Protein AF-A0A954PNX5-F1 (afdb_monomer_lite)

Secondary structure (DSSP, 8-state):
----------TTHHHHTTT----SSPPP---SS----HHHHHHHHHHHH-HHHHHHGGGGSHHHHHHTT--HHHHHHHHHHHHHHHHHHHHHHHHHHHTT-----HHHHHHHHHHHHHHHHHHHHHHHHSTT--HHHHHHHHHHHHGGGGGGSHHHHHHTT--HHHHHHHHHHHHHHHHHHHHHHHHHHHHHHHHPPTT---HHHHHHHHHHHHT-

Foldseek 3Di:
DDDDDDPDPDPCPVVCVVPDDPDDDDDPPDDPDDDDDLLVVLVVVLCVLDLLNLLLVLLVDPVLCVQQVPDPVLNVLLVVLVVVLVVQSVVVVVVCVVVVDPDDDSVVSNVVSCVSSVVSSVVNVVSCPDPPGRVVSSLVVSCVVQPPSSCLDPVNVVVVPHDPVNSVVVVVVVVVLVVVLVVVLVVVLVVCVVPDDPDDDDSVVVSVVSSVVSVD

Sequence (216 aa):
MMSMKAVAISAGMLLALFGSSPLWGQPPRHPPGGGRDPFFEALREVHQESPNKELFDLLEYPDIRDEVRLSAEKAEQIQENIRLAIKELFALRASRQANSEPHKSKEELKAEIAAAVAPFDDASYALLEQPPTELDRLLGIYVQARGNRAVLNEKVAHRIGLNATELDQLRKARTRIWRGIMQQAREDIQREIRNRAPGKEDLRKEFSKHIRHAER

Radius of gyration: 21.19 Å; chains: 1; bounding box: 60×47×61 Å

Structure (mmCIF, N/CA/C/O backbone):
data_AF-A0A954PNX5-F1
#
_entry.id   AF-A0A954PNX5-F1
#
loop_
_atom_site.group_PDB
_atom_site.id
_atom_site.type_symbol
_atom_site.label_atom_id
_atom_site.label_alt_id
_atom_site.label_comp_id
_atom_site.label_asym_id
_atom_site.label_entity_id
_atom_site.label_seq_id
_atom_site.pdbx_PDB_ins_code
_atom_site.Cartn_x
_atom_site.Cartn_y
_atom_site.Cartn_z
_atom_site.occupancy
_atom_site.B_iso_or_equiv
_atom_site.auth_seq_id
_atom_site.auth_comp_id
_atom_site.auth_asym_id
_atom_site.auth_atom_id
_atom_site.pdbx_PDB_model_num
ATOM 1 N N . MET A 1 1 ? -40.730 -7.489 -5.732 1.00 29.75 1 MET A N 1
ATOM 2 C CA . MET A 1 1 ? -40.713 -7.028 -7.138 1.00 29.75 1 MET A CA 1
ATOM 3 C C . MET A 1 1 ? -40.145 -5.617 -7.159 1.00 29.75 1 MET A C 1
ATOM 5 O O . MET A 1 1 ? -40.757 -4.793 -6.507 1.00 29.75 1 MET A O 1
ATOM 9 N N . MET A 1 2 ? -39.005 -5.419 -7.850 1.00 25.69 2 MET A N 1
ATOM 10 C CA . MET A 1 2 ? -38.415 -4.163 -8.391 1.00 25.69 2 MET A CA 1
ATOM 11 C C . MET A 1 2 ? -38.319 -2.935 -7.446 1.00 25.69 2 MET A C 1
ATOM 13 O O . MET A 1 2 ? -39.271 -2.570 -6.788 1.00 25.69 2 MET A O 1
ATOM 17 N N . SER A 1 3 ? -37.230 -2.172 -7.337 1.00 23.66 3 SER A N 1
ATOM 18 C CA . SER A 1 3 ? -36.199 -1.833 -8.316 1.00 23.66 3 SER A CA 1
ATOM 19 C C . SER A 1 3 ? -34.956 -1.311 -7.586 1.00 23.66 3 SER A C 1
ATOM 21 O O . SER A 1 3 ? -35.013 -0.286 -6.911 1.00 23.66 3 SER A O 1
ATOM 23 N N . MET A 1 4 ? -33.817 -1.971 -7.794 1.00 29.38 4 MET A N 1
ATOM 24 C CA . MET A 1 4 ? -32.496 -1.376 -7.601 1.00 29.38 4 MET A CA 1
ATOM 25 C C . MET A 1 4 ? -32.299 -0.260 -8.633 1.00 29.38 4 MET A C 1
ATOM 27 O O . MET A 1 4 ? -32.499 -0.474 -9.828 1.00 29.38 4 MET A O 1
ATOM 31 N N . LYS A 1 5 ? -31.865 0.917 -8.186 1.00 25.36 5 LYS A N 1
ATOM 32 C CA . LYS A 1 5 ? -31.069 1.829 -9.011 1.00 25.36 5 LYS A CA 1
ATOM 33 C C . LYS A 1 5 ? -29.748 2.045 -8.291 1.00 25.36 5 LYS A C 1
ATOM 35 O O . LYS A 1 5 ? -29.618 2.917 -7.443 1.00 25.36 5 LYS A O 1
ATOM 40 N N . ALA A 1 6 ? -28.796 1.182 -8.627 1.00 30.05 6 ALA A N 1
ATOM 41 C CA . ALA A 1 6 ? -27.390 1.408 -8.370 1.00 30.05 6 ALA A CA 1
ATOM 42 C C . ALA A 1 6 ? -26.946 2.605 -9.218 1.00 30.05 6 ALA A C 1
ATOM 44 O O . ALA A 1 6 ? -27.033 2.565 -10.446 1.00 30.05 6 ALA A O 1
ATOM 45 N N . VAL A 1 7 ? -26.477 3.666 -8.568 1.00 29.33 7 VAL A N 1
ATOM 46 C CA . VAL A 1 7 ? -25.567 4.609 -9.214 1.00 29.33 7 VAL A CA 1
ATOM 47 C C . VAL A 1 7 ? -24.172 4.121 -8.872 1.00 29.33 7 VAL A C 1
ATOM 49 O O . VAL A 1 7 ? -23.692 4.263 -7.752 1.00 29.33 7 VAL A O 1
ATOM 52 N N . ALA A 1 8 ? -23.567 3.468 -9.857 1.00 35.75 8 ALA A N 1
ATOM 53 C CA . ALA A 1 8 ? -22.160 3.143 -9.865 1.00 35.75 8 ALA A CA 1
ATOM 54 C C . ALA A 1 8 ? -21.353 4.448 -9.869 1.00 35.75 8 ALA A C 1
ATOM 56 O O . ALA A 1 8 ? -21.369 5.186 -10.853 1.00 35.75 8 ALA A O 1
ATOM 57 N N . ILE A 1 9 ? -20.624 4.712 -8.787 1.00 31.09 9 ILE A N 1
ATOM 58 C CA . ILE A 1 9 ? -19.429 5.552 -8.837 1.00 31.09 9 ILE A CA 1
ATOM 59 C C . ILE A 1 9 ? -18.266 4.598 -8.605 1.00 31.09 9 ILE A C 1
ATOM 61 O O . ILE A 1 9 ? -17.947 4.183 -7.499 1.00 31.09 9 ILE A O 1
ATOM 65 N N . SER A 1 10 ? -17.754 4.153 -9.744 1.00 34.31 10 SER A N 1
ATOM 66 C CA . SER A 1 10 ? -16.651 3.230 -9.958 1.00 34.31 10 SER A CA 1
ATOM 67 C C . SER A 1 10 ? -15.374 3.610 -9.208 1.00 34.31 10 SER A C 1
ATOM 69 O O . SER A 1 10 ? -15.085 4.796 -9.047 1.00 34.31 10 SER A O 1
ATOM 71 N N . ALA A 1 11 ? -14.547 2.588 -8.956 1.00 36.28 11 ALA A N 1
ATOM 72 C CA . ALA A 1 11 ? -13.121 2.572 -8.585 1.00 36.28 11 ALA A CA 1
ATOM 73 C C . ALA A 1 11 ? -12.169 3.401 -9.494 1.00 36.28 11 ALA A C 1
ATOM 75 O O . ALA A 1 11 ? -10.965 3.167 -9.572 1.00 36.28 11 ALA A O 1
ATOM 76 N N . GLY A 1 12 ? -12.706 4.378 -10.221 1.00 26.36 12 GLY A N 1
ATOM 77 C CA . GLY A 1 12 ? -11.988 5.353 -11.015 1.00 26.36 12 GLY A CA 1
ATOM 78 C C . GLY A 1 12 ? -11.601 6.606 -10.240 1.00 26.36 12 GLY A C 1
ATOM 79 O O . GLY A 1 12 ? -10.911 7.420 -10.822 1.00 26.36 12 GLY A O 1
ATOM 80 N N . MET A 1 13 ? -11.979 6.816 -8.973 1.00 35.03 13 MET A N 1
ATOM 81 C CA . MET A 1 13 ? -11.777 8.131 -8.337 1.00 35.03 13 MET A CA 1
ATOM 82 C C . MET A 1 13 ? -10.296 8.485 -8.098 1.00 35.03 13 MET A C 1
ATOM 84 O O . MET A 1 13 ? -9.915 9.639 -8.265 1.00 35.03 13 MET A O 1
ATOM 88 N N . LEU A 1 14 ? -9.423 7.499 -7.866 1.00 38.88 14 LEU A N 1
ATOM 89 C CA . LEU A 1 14 ? -7.972 7.727 -7.763 1.00 38.88 14 LEU A CA 1
ATOM 90 C C . LEU A 1 14 ? -7.276 7.930 -9.122 1.00 38.88 14 LEU A C 1
ATOM 92 O O . LEU A 1 14 ? -6.208 8.525 -9.162 1.00 38.88 14 LEU A O 1
ATOM 96 N N . LEU A 1 15 ? -7.887 7.510 -10.239 1.00 37.72 15 LEU A N 1
ATOM 97 C CA . LEU A 1 15 ? -7.425 7.803 -11.610 1.00 37.72 15 LEU A CA 1
ATOM 98 C C . LEU A 1 15 ? -8.151 9.009 -12.244 1.00 37.72 15 LEU A C 1
ATOM 100 O O . LEU A 1 15 ? -7.599 9.666 -13.120 1.00 37.72 15 LEU A O 1
ATOM 104 N N . ALA A 1 16 ? -9.348 9.354 -11.770 1.00 36.09 16 ALA A N 1
ATOM 105 C CA . ALA A 1 16 ? -10.153 10.495 -12.202 1.00 36.09 16 ALA A CA 1
ATOM 106 C C . ALA A 1 16 ? -9.725 11.796 -11.511 1.00 36.09 16 ALA A C 1
ATOM 108 O O . ALA A 1 16 ? -9.865 12.868 -12.096 1.00 36.09 16 ALA A O 1
ATOM 109 N N . LEU A 1 17 ? -9.085 11.718 -10.338 1.00 39.62 17 LEU A N 1
ATOM 110 C CA . LEU A 1 17 ? -8.366 12.854 -9.749 1.00 39.62 17 LEU A CA 1
ATOM 111 C C . LEU A 1 17 ? -7.083 13.229 -10.520 1.00 39.62 17 LEU A C 1
ATOM 113 O O . LEU A 1 17 ? -6.578 14.332 -10.341 1.00 39.62 17 LEU A O 1
ATOM 117 N N . PHE A 1 18 ? -6.604 12.379 -11.438 1.00 44.44 18 PHE A N 1
ATOM 118 C CA . PHE A 1 18 ? -5.586 12.750 -12.435 1.00 44.44 18 PHE A CA 1
ATOM 119 C C . PHE A 1 18 ? -6.187 13.224 -13.772 1.00 44.44 18 PHE A C 1
ATOM 121 O O . PHE A 1 18 ? -5.439 13.639 -14.656 1.00 44.44 18 PHE A O 1
ATOM 128 N N . GLY A 1 19 ? -7.515 13.162 -13.939 1.00 31.42 19 GLY A N 1
ATOM 129 C CA . GLY A 1 19 ? -8.201 13.425 -15.209 1.00 31.42 19 GLY A CA 1
ATOM 130 C C . GLY A 1 19 ? -9.105 14.660 -15.242 1.00 31.42 19 GLY A C 1
ATOM 131 O O . GLY A 1 19 ? -9.305 15.209 -16.323 1.00 31.42 19 GLY A O 1
ATOM 132 N N . SER A 1 20 ? -9.656 15.127 -14.116 1.00 36.78 20 SER A N 1
ATOM 133 C CA . SER A 1 20 ? -10.629 16.231 -14.161 1.00 36.78 20 SER A CA 1
ATOM 134 C C . SER A 1 20 ? -10.943 16.841 -12.791 1.00 36.78 20 SER A C 1
ATOM 136 O O . SER A 1 20 ? -11.899 16.432 -12.141 1.00 36.78 20 SER A O 1
ATOM 138 N N . SER A 1 21 ? -10.199 17.875 -12.398 1.00 32.69 21 SER A N 1
ATOM 139 C CA . SER A 1 21 ? -10.696 18.932 -11.503 1.00 32.69 21 SER A CA 1
ATOM 140 C C . SER A 1 21 ? -10.106 20.275 -11.946 1.00 32.69 21 SER A C 1
ATOM 142 O O . SER A 1 21 ? -8.901 20.482 -11.805 1.00 32.69 21 SER A O 1
ATOM 144 N N . PRO A 1 22 ? -10.918 21.190 -12.507 1.00 40.81 22 PRO A N 1
ATOM 145 C CA . PRO A 1 22 ? -10.485 22.514 -12.919 1.00 40.81 22 PRO A CA 1
ATOM 146 C C . PRO A 1 22 ? -10.757 23.504 -11.787 1.00 40.81 22 PRO A C 1
ATOM 148 O O . PRO A 1 22 ? -11.739 24.230 -11.838 1.00 40.81 22 PRO A O 1
ATOM 151 N N . LEU A 1 23 ? -9.925 23.543 -10.748 1.00 34.56 23 LEU A N 1
ATOM 152 C CA . LEU A 1 23 ? -10.035 24.577 -9.717 1.00 34.56 23 LEU A CA 1
ATOM 153 C C . LEU A 1 23 ? -8.634 25.006 -9.248 1.00 34.56 23 LEU A C 1
ATOM 155 O O . LEU A 1 23 ? -8.020 24.369 -8.402 1.00 34.56 23 LEU A O 1
ATOM 159 N N . TRP A 1 24 ? -8.222 26.149 -9.813 1.00 35.41 24 TRP A N 1
ATOM 160 C CA . TRP A 1 24 ? -7.174 27.092 -9.394 1.00 35.41 24 TRP A CA 1
ATOM 161 C C . TRP A 1 24 ? -5.720 26.819 -9.811 1.00 35.41 24 TRP A C 1
ATOM 163 O O . TRP A 1 24 ? -4.989 26.047 -9.204 1.00 35.41 24 TRP A O 1
ATOM 173 N N . GLY A 1 25 ? -5.297 27.595 -10.818 1.00 31.11 25 GLY A N 1
ATOM 174 C CA . GLY A 1 25 ? -3.915 27.753 -11.271 1.00 31.11 25 GLY A CA 1
ATOM 175 C C . GLY A 1 25 ? -3.656 27.012 -12.576 1.00 31.11 25 GLY A C 1
ATOM 176 O O . GLY A 1 25 ? -3.686 25.788 -12.611 1.00 31.11 25 GLY A O 1
ATOM 177 N N . GLN A 1 26 ? -3.425 27.750 -13.665 1.00 31.97 26 GLN A N 1
ATOM 178 C CA . GLN A 1 26 ? -3.021 27.170 -14.948 1.00 31.97 26 GLN A CA 1
ATOM 179 C C . GLN A 1 26 ? -1.892 26.147 -14.727 1.00 31.97 26 GLN A C 1
ATOM 181 O O . GLN A 1 26 ? -0.906 26.495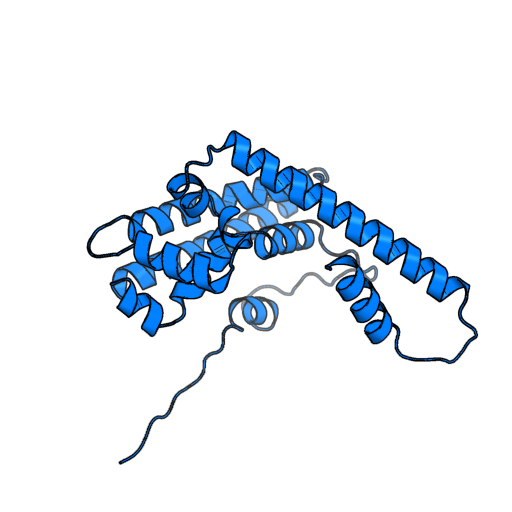 -14.070 1.00 31.97 26 GLN A O 1
ATOM 186 N N . PRO A 1 27 ? -1.988 24.914 -15.262 1.00 34.97 27 PRO A N 1
ATOM 187 C CA . PRO A 1 27 ? -0.860 24.000 -15.215 1.00 34.97 27 PRO A CA 1
ATOM 188 C C . PRO A 1 27 ? 0.308 24.672 -15.948 1.00 34.97 27 PRO A C 1
ATOM 190 O O . PRO A 1 27 ? 0.099 25.197 -17.051 1.00 34.97 27 PRO A O 1
ATOM 193 N N . PRO A 1 28 ? 1.523 24.708 -15.369 1.00 39.91 28 PRO A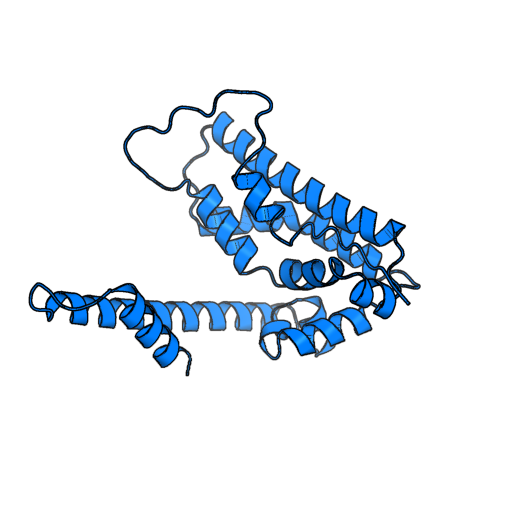 N 1
ATOM 194 C CA . PRO A 1 28 ? 2.678 25.217 -16.085 1.00 39.91 28 PRO A CA 1
ATOM 195 C C . PRO A 1 28 ? 2.780 24.441 -17.395 1.00 39.91 28 PRO A C 1
ATOM 197 O O . PRO A 1 28 ? 2.784 23.208 -17.400 1.00 39.91 28 PRO A O 1
ATOM 200 N N . ARG A 1 29 ? 2.777 25.182 -18.510 1.00 38.16 29 ARG A N 1
ATOM 201 C CA . ARG A 1 29 ? 2.954 24.645 -19.860 1.00 38.16 29 ARG A CA 1
ATOM 202 C C . ARG A 1 29 ? 4.116 23.661 -19.818 1.00 38.16 29 ARG A C 1
ATOM 204 O O . ARG A 1 29 ? 5.246 24.064 -19.551 1.00 38.16 29 ARG A O 1
ATOM 211 N N . HIS A 1 30 ? 3.829 22.383 -20.056 1.00 38.66 30 HIS A N 1
ATOM 212 C CA . HIS A 1 30 ? 4.875 21.387 -20.215 1.00 38.66 30 HIS A CA 1
ATOM 213 C C . HIS A 1 30 ? 5.831 21.869 -21.316 1.00 38.66 30 HIS A C 1
ATOM 215 O O . HIS A 1 30 ? 5.362 22.174 -22.419 1.00 38.66 30 HIS A O 1
ATOM 221 N N . PRO A 1 31 ? 7.145 21.973 -21.050 1.00 35.41 31 PRO A N 1
ATOM 222 C CA . PRO A 1 31 ? 8.098 22.222 -22.115 1.00 35.41 31 PRO A CA 1
ATOM 223 C C . PRO A 1 31 ? 8.047 21.055 -23.118 1.00 35.41 31 PRO A C 1
ATOM 225 O O . PRO A 1 31 ? 7.806 19.907 -22.725 1.00 35.41 31 PRO A O 1
ATOM 228 N N . PRO A 1 32 ? 8.242 21.321 -24.421 1.00 33.41 32 PRO A N 1
ATOM 229 C CA . PRO A 1 32 ? 8.239 20.291 -25.447 1.00 33.41 32 PRO A CA 1
ATOM 230 C C . PRO A 1 32 ? 9.506 19.442 -25.279 1.00 33.41 32 PRO A C 1
ATOM 232 O O . PRO A 1 32 ? 10.597 19.832 -25.678 1.00 33.41 32 PRO A O 1
ATOM 235 N N . GLY A 1 33 ? 9.359 18.302 -24.609 1.00 35.47 33 GLY A N 1
ATOM 236 C CA . GLY A 1 33 ? 10.454 17.412 -24.226 1.00 35.47 33 GLY A CA 1
ATOM 237 C C . GLY A 1 33 ? 10.003 16.533 -23.067 1.00 35.47 33 GLY A C 1
ATOM 238 O O . GLY A 1 33 ? 10.320 16.810 -21.917 1.00 35.47 33 GLY A O 1
ATOM 239 N N . GLY A 1 34 ? 9.170 15.532 -23.365 1.00 36.31 34 GLY A N 1
ATOM 240 C CA . GLY A 1 34 ? 8.424 14.722 -22.396 1.00 36.31 34 GLY A CA 1
ATOM 241 C C . GLY A 1 34 ? 9.285 13.833 -21.495 1.00 36.31 34 GLY A C 1
ATOM 242 O O . GLY A 1 34 ? 9.269 12.612 -21.632 1.00 36.31 34 GLY A O 1
ATOM 243 N N . GLY A 1 35 ? 9.995 14.433 -20.543 1.00 45.75 35 GLY A N 1
ATOM 244 C CA . GLY A 1 35 ? 10.475 13.746 -19.351 1.00 45.75 35 GLY A CA 1
ATOM 245 C C . GLY A 1 35 ? 9.311 13.560 -18.380 1.00 45.75 35 GLY A C 1
ATOM 246 O O . GLY A 1 35 ? 8.679 14.536 -17.975 1.00 45.75 35 GLY A O 1
ATOM 247 N N . ARG A 1 36 ? 8.992 12.313 -18.023 1.00 64.44 36 ARG A N 1
ATOM 248 C CA . ARG A 1 36 ? 8.065 12.031 -16.919 1.00 64.44 36 ARG A CA 1
ATOM 249 C C . ARG A 1 36 ? 8.686 12.562 -15.627 1.00 64.44 36 ARG A C 1
ATOM 251 O O . ARG A 1 36 ? 9.862 12.325 -15.375 1.00 64.44 36 ARG A O 1
ATOM 258 N N . ASP A 1 37 ? 7.900 13.289 -14.837 1.00 77.56 37 ASP A N 1
ATOM 259 C CA . ASP A 1 37 ? 8.312 13.796 -13.524 1.00 77.56 37 ASP A CA 1
ATOM 260 C C . ASP A 1 37 ? 8.762 12.606 -12.644 1.00 77.56 37 ASP A C 1
ATOM 262 O O . ASP A 1 37 ? 7.930 11.736 -12.347 1.00 77.56 37 ASP A O 1
ATOM 266 N N . PRO A 1 38 ? 10.048 12.530 -12.238 1.00 81.44 38 PRO A N 1
ATOM 267 C CA . PRO A 1 38 ? 10.581 11.409 -11.461 1.00 81.44 38 PRO A CA 1
ATOM 268 C C . PRO A 1 38 ? 9.810 11.157 -10.162 1.00 81.44 38 PRO A C 1
ATOM 270 O O . PRO A 1 38 ? 9.722 10.015 -9.709 1.00 81.44 38 PRO A O 1
ATOM 273 N N . PHE A 1 39 ? 9.201 12.203 -9.591 1.00 85.81 39 PHE A N 1
ATOM 274 C CA . PHE A 1 39 ? 8.342 12.082 -8.420 1.00 85.81 39 PHE A CA 1
ATOM 275 C C . PHE A 1 39 ? 7.103 11.234 -8.717 1.00 85.81 39 PHE A C 1
ATOM 277 O O . PHE A 1 39 ? 6.799 10.303 -7.976 1.00 85.81 39 PHE A O 1
ATOM 284 N N . PHE A 1 40 ? 6.401 11.508 -9.822 1.00 84.50 40 PHE A N 1
ATOM 285 C CA . PHE A 1 40 ? 5.210 10.742 -10.196 1.00 84.50 40 PHE A CA 1
ATOM 286 C C . PHE A 1 40 ? 5.551 9.311 -10.620 1.00 84.50 40 PHE A C 1
ATOM 288 O O . PHE A 1 40 ? 4.748 8.402 -10.403 1.00 84.50 40 PHE A O 1
ATOM 295 N N . GLU A 1 41 ? 6.740 9.073 -11.177 1.00 83.44 41 GLU A N 1
ATOM 296 C CA . GLU A 1 41 ? 7.204 7.708 -11.434 1.00 83.44 41 GLU A CA 1
ATOM 297 C C . GLU A 1 41 ? 7.456 6.926 -10.141 1.00 83.44 41 GLU A C 1
ATOM 299 O O . GLU A 1 41 ? 7.001 5.785 -10.032 1.00 83.44 41 GLU A O 1
ATOM 304 N N . ALA A 1 42 ? 8.134 7.538 -9.164 1.00 84.38 42 ALA A N 1
ATOM 305 C CA . ALA A 1 42 ? 8.358 6.944 -7.849 1.00 84.38 42 ALA A CA 1
ATOM 306 C C . ALA A 1 42 ? 7.030 6.703 -7.113 1.00 84.38 42 ALA A C 1
ATOM 308 O O . ALA A 1 42 ? 6.794 5.596 -6.633 1.00 84.38 42 ALA A O 1
ATOM 309 N N . LEU A 1 43 ? 6.127 7.691 -7.110 1.00 85.62 43 LEU A N 1
ATOM 310 C CA . LEU A 1 43 ? 4.799 7.584 -6.504 1.00 85.62 43 LEU A CA 1
ATOM 311 C C . LEU A 1 43 ? 3.997 6.432 -7.102 1.00 85.62 43 LEU A C 1
ATOM 313 O O . LEU A 1 43 ? 3.432 5.623 -6.368 1.00 85.62 43 LEU A O 1
ATOM 317 N N . ARG A 1 44 ? 3.969 6.327 -8.435 1.00 81.75 44 ARG A N 1
ATOM 318 C CA . ARG A 1 44 ? 3.270 5.242 -9.128 1.00 81.75 44 ARG A CA 1
ATOM 319 C C . ARG A 1 44 ? 3.799 3.877 -8.699 1.00 81.75 44 ARG A C 1
ATOM 321 O O . ARG A 1 44 ? 3.002 2.961 -8.535 1.00 81.75 44 ARG A O 1
ATOM 328 N N . GLU A 1 45 ? 5.110 3.726 -8.531 1.00 80.00 45 GLU A N 1
ATOM 329 C CA . GLU A 1 45 ? 5.693 2.460 -8.080 1.00 80.00 45 GLU A CA 1
ATOM 330 C C . GLU A 1 45 ? 5.387 2.157 -6.622 1.00 80.00 45 GLU A C 1
ATOM 332 O O . GLU A 1 45 ? 4.941 1.050 -6.346 1.00 80.00 45 GLU A O 1
ATOM 337 N N . VAL A 1 46 ? 5.534 3.125 -5.711 1.00 83.44 46 VAL A N 1
ATOM 338 C CA . VAL A 1 46 ? 5.140 2.938 -4.303 1.00 83.44 46 VAL A CA 1
ATOM 339 C C . VAL A 1 46 ? 3.674 2.516 -4.216 1.00 83.44 46 VAL A C 1
ATOM 341 O O . VAL A 1 46 ? 3.340 1.552 -3.536 1.00 83.44 46 VAL A O 1
ATOM 344 N N . HIS A 1 47 ? 2.802 3.177 -4.972 1.00 79.06 47 HIS A N 1
ATOM 345 C CA . HIS A 1 47 ? 1.377 2.877 -5.001 1.00 79.06 47 HIS A CA 1
ATOM 346 C C . HIS A 1 47 ? 1.059 1.500 -5.612 1.00 79.06 47 HIS A C 1
ATOM 348 O O . HIS A 1 47 ? 0.196 0.791 -5.103 1.00 79.06 47 HIS A O 1
ATOM 354 N N . GLN A 1 48 ? 1.736 1.096 -6.694 1.00 75.81 48 GLN A N 1
ATOM 355 C CA . GLN A 1 48 ? 1.558 -0.230 -7.310 1.00 75.81 48 GLN A CA 1
ATOM 356 C C . GLN A 1 48 ? 2.131 -1.370 -6.463 1.00 75.81 48 GLN A C 1
ATOM 358 O O . GLN A 1 48 ? 1.681 -2.509 -6.581 1.00 75.81 48 GLN A O 1
ATOM 363 N N . GLU A 1 49 ? 3.142 -1.082 -5.648 1.00 75.81 49 GLU A N 1
ATOM 364 C CA . GLU A 1 49 ? 3.831 -2.066 -4.819 1.00 75.81 49 GLU A CA 1
ATOM 365 C C . GLU A 1 49 ? 3.283 -2.128 -3.386 1.00 75.81 49 GLU A C 1
ATOM 367 O O . GLU A 1 49 ? 3.673 -3.042 -2.663 1.00 75.81 49 GLU A O 1
ATOM 372 N N . SER A 1 50 ? 2.388 -1.211 -2.985 1.00 84.38 50 SER A N 1
ATOM 373 C CA . SER A 1 50 ? 1.875 -1.087 -1.613 1.00 84.38 50 SER A CA 1
ATOM 374 C C . SER A 1 50 ? 0.870 -2.193 -1.252 1.00 84.38 50 SER A C 1
ATOM 376 O O . SER A 1 50 ? -0.273 -2.172 -1.722 1.00 84.38 50 SER A O 1
ATOM 378 N N . PRO A 1 51 ? 1.230 -3.130 -0.353 1.00 84.88 51 PRO A N 1
ATOM 379 C CA . PRO A 1 51 ? 0.305 -4.155 0.128 1.00 84.88 51 PRO A CA 1
ATOM 380 C C . PRO A 1 51 ? -0.763 -3.583 1.071 1.00 84.88 51 PRO A C 1
ATOM 382 O O . PRO A 1 51 ? -1.828 -4.175 1.215 1.00 84.88 51 PRO A O 1
ATOM 385 N N . ASN A 1 52 ? -0.488 -2.445 1.721 1.00 88.62 52 ASN A N 1
ATOM 386 C CA . ASN A 1 52 ? -1.454 -1.746 2.573 1.00 88.62 52 ASN A CA 1
ATOM 387 C C . ASN A 1 52 ? -2.575 -1.142 1.733 1.00 88.62 52 ASN A C 1
ATOM 389 O O . ASN A 1 52 ? -3.746 -1.317 2.049 1.00 88.62 52 ASN A O 1
ATOM 393 N N . LYS A 1 53 ? -2.222 -0.516 0.606 1.00 87.69 53 LYS A N 1
ATOM 394 C CA . LYS A 1 53 ? -3.210 0.006 -0.336 1.00 87.69 53 LYS A CA 1
ATOM 395 C C . LYS A 1 53 ? -4.147 -1.101 -0.819 1.00 87.69 53 LYS A C 1
ATOM 397 O O . LYS A 1 53 ? -5.358 -0.949 -0.743 1.00 87.69 53 LYS A O 1
ATOM 402 N N . GLU A 1 54 ? -3.597 -2.230 -1.274 1.00 89.31 54 GLU A N 1
ATOM 403 C CA . GLU A 1 54 ? -4.425 -3.350 -1.740 1.00 89.31 54 GLU A CA 1
ATOM 404 C C . GLU A 1 54 ? -5.371 -3.890 -0.648 1.00 89.31 54 GLU A C 1
ATOM 406 O O . GLU A 1 54 ? -6.446 -4.386 -0.985 1.00 89.31 54 GLU A O 1
ATOM 411 N N . LEU A 1 55 ? -4.976 -3.820 0.630 1.00 93.31 55 LEU A N 1
ATOM 412 C CA . LEU A 1 55 ? -5.816 -4.185 1.772 1.00 93.31 55 LEU A CA 1
ATOM 413 C C . LEU A 1 55 ? -6.934 -3.156 1.992 1.00 93.31 55 LEU A C 1
ATOM 415 O O . LEU A 1 55 ? -8.095 -3.539 2.111 1.00 93.31 55 LEU A O 1
ATOM 419 N N . PHE A 1 56 ? -6.605 -1.862 2.031 1.00 92.69 56 PHE A N 1
ATOM 420 C CA . PHE A 1 56 ? -7.589 -0.800 2.260 1.00 92.69 56 PHE A CA 1
ATOM 421 C C . PHE A 1 56 ? -8.585 -0.651 1.106 1.00 92.69 56 PHE A C 1
ATOM 423 O O . PHE A 1 56 ? -9.746 -0.339 1.358 1.00 92.69 56 PHE A O 1
ATOM 430 N N . ASP A 1 57 ? -8.191 -0.973 -0.130 1.00 91.00 57 ASP A N 1
ATOM 431 C CA . ASP A 1 57 ? -9.105 -1.033 -1.280 1.00 91.00 57 ASP A CA 1
ATOM 432 C C . ASP A 1 57 ? -10.264 -2.024 -1.056 1.00 91.00 57 ASP A C 1
ATOM 434 O O . ASP A 1 57 ? -11.354 -1.844 -1.594 1.00 91.00 57 ASP A O 1
ATOM 438 N N . LEU A 1 58 ? -10.066 -3.081 -0.255 1.00 93.00 58 LEU A N 1
ATOM 439 C CA . LEU A 1 58 ? -11.146 -4.020 0.071 1.00 93.00 58 LEU A CA 1
ATOM 440 C C . LEU A 1 58 ? -12.254 -3.360 0.901 1.00 93.00 58 LEU A C 1
ATOM 442 O O . LEU A 1 58 ? -13.401 -3.791 0.851 1.00 93.00 58 LEU A O 1
ATOM 446 N N . LEU A 1 59 ? -11.941 -2.292 1.632 1.00 94.06 59 LEU A N 1
ATOM 447 C CA . LEU A 1 59 ? -12.909 -1.561 2.447 1.00 94.06 59 LEU A CA 1
ATOM 448 C C . LEU A 1 59 ? -13.785 -0.609 1.617 1.00 94.06 59 LEU A C 1
ATOM 450 O O . LEU A 1 59 ? -14.710 -0.001 2.157 1.00 94.06 59 LEU A O 1
ATOM 454 N N . GLU A 1 60 ? -13.540 -0.481 0.310 1.00 90.44 60 GLU A N 1
ATOM 455 C CA . GLU A 1 60 ? -14.463 0.206 -0.601 1.00 90.44 60 GLU A CA 1
ATOM 456 C C . GLU A 1 60 ? -15.762 -0.590 -0.802 1.00 90.44 60 GLU A C 1
ATOM 458 O O . GLU A 1 60 ? -16.809 -0.007 -1.090 1.00 90.44 60 GLU A O 1
ATOM 463 N N . TYR A 1 61 ? -15.719 -1.912 -0.608 1.00 93.56 61 TYR A N 1
ATOM 464 C CA . TYR A 1 61 ? -16.864 -2.799 -0.795 1.00 93.56 61 TYR A CA 1
ATOM 465 C C . TYR A 1 61 ? -17.717 -2.857 0.485 1.00 93.56 61 TYR A C 1
ATOM 467 O O . TYR A 1 61 ? -17.217 -3.301 1.522 1.00 93.56 61 TYR A O 1
ATOM 475 N N . PRO A 1 62 ? -19.006 -2.452 0.440 1.00 94.12 62 PRO A N 1
ATOM 476 C CA . PRO A 1 62 ? -19.888 -2.477 1.608 1.00 94.12 62 PRO A CA 1
ATOM 477 C C . PRO A 1 62 ? -19.963 -3.851 2.277 1.00 94.12 62 PRO A C 1
ATOM 479 O O . PRO A 1 62 ? -19.769 -3.931 3.483 1.00 94.12 62 PRO A O 1
ATOM 482 N N . ASP A 1 63 ? -20.106 -4.918 1.488 1.00 96.19 63 ASP A N 1
ATOM 483 C CA . ASP A 1 63 ? -20.209 -6.289 2.000 1.00 96.19 63 ASP A CA 1
ATOM 484 C C . ASP A 1 63 ? -18.969 -6.706 2.809 1.00 96.19 63 ASP A C 1
ATOM 486 O O . ASP A 1 63 ? -19.084 -7.401 3.814 1.00 96.19 63 ASP A O 1
ATOM 490 N N . ILE A 1 64 ? -17.773 -6.247 2.414 1.00 96.06 64 ILE A N 1
ATOM 491 C CA . ILE A 1 64 ? -16.536 -6.514 3.163 1.00 96.06 64 ILE A CA 1
ATOM 492 C C . ILE A 1 64 ? -16.526 -5.721 4.468 1.00 96.06 64 ILE A C 1
ATOM 494 O O . ILE A 1 64 ? -16.123 -6.258 5.497 1.00 96.06 64 ILE A O 1
ATOM 498 N N . ARG A 1 65 ? -16.969 -4.458 4.450 1.00 96.38 65 ARG A N 1
ATOM 499 C CA . ARG A 1 65 ? -17.063 -3.642 5.670 1.00 96.38 65 ARG A CA 1
ATOM 500 C C . ARG A 1 65 ? -18.026 -4.252 6.681 1.00 96.38 65 ARG A C 1
ATOM 502 O O . ARG A 1 65 ? -17.685 -4.313 7.859 1.00 96.38 65 ARG A O 1
ATOM 509 N N . ASP A 1 66 ? -19.173 -4.733 6.215 1.00 96.38 66 ASP A N 1
ATOM 510 C CA . ASP A 1 66 ? -20.170 -5.394 7.054 1.00 96.38 66 ASP A CA 1
ATOM 511 C C . ASP A 1 66 ? -19.610 -6.698 7.641 1.00 96.38 66 ASP A C 1
ATOM 513 O O . ASP A 1 66 ? -19.693 -6.920 8.851 1.00 96.38 66 ASP A O 1
ATOM 517 N N . GLU A 1 67 ? -18.950 -7.511 6.811 1.00 96.62 67 GLU A N 1
ATOM 518 C CA . GLU A 1 67 ? -18.323 -8.774 7.216 1.00 96.62 67 GLU A CA 1
ATOM 519 C C . GLU A 1 67 ? -17.258 -8.587 8.307 1.00 96.62 67 GLU A C 1
ATOM 521 O O . GLU A 1 67 ? -17.144 -9.409 9.214 1.00 96.62 67 GLU A O 1
ATOM 526 N N . VAL A 1 68 ? -16.487 -7.496 8.255 1.00 96.94 68 VAL A N 1
ATOM 527 C CA . VAL A 1 68 ? -15.440 -7.187 9.249 1.00 96.94 68 VAL A CA 1
ATOM 528 C C . VAL A 1 68 ? -15.930 -6.252 10.358 1.00 96.94 68 VAL A C 1
ATOM 530 O O . VAL A 1 68 ? -15.127 -5.782 11.167 1.00 96.94 68 VAL A O 1
ATOM 533 N N . ARG A 1 69 ? -17.241 -5.972 10.404 1.00 97.19 69 ARG A N 1
ATOM 534 C CA . ARG A 1 69 ? -17.901 -5.106 11.396 1.00 97.19 69 ARG A CA 1
ATOM 535 C C . ARG A 1 69 ? -17.303 -3.699 11.476 1.00 97.19 69 ARG A C 1
ATOM 537 O O . ARG A 1 69 ? -17.247 -3.092 12.548 1.00 97.19 69 ARG A O 1
ATOM 544 N N . LEU A 1 70 ? -16.852 -3.168 10.341 1.00 96.69 70 LEU A N 1
ATOM 545 C CA . LEU A 1 70 ? -16.346 -1.806 10.252 1.00 96.69 70 LEU A CA 1
ATOM 546 C C . LEU A 1 70 ? -17.521 -0.826 10.249 1.00 96.69 70 LEU A C 1
ATOM 548 O O . LEU A 1 70 ? -18.299 -0.776 9.298 1.00 96.69 70 LEU A O 1
ATOM 552 N N . SER A 1 71 ? -17.634 -0.016 11.302 1.00 96.06 71 SER A N 1
ATOM 553 C CA . SER A 1 71 ? -18.660 1.025 11.361 1.00 96.06 71 SER A CA 1
ATOM 554 C C . SER A 1 71 ? -18.474 2.061 10.247 1.00 96.06 71 SER A C 1
ATOM 556 O O . SER A 1 71 ? -17.354 2.324 9.800 1.00 96.06 71 SER A O 1
ATOM 558 N N . ALA A 1 72 ? -19.573 2.699 9.835 1.00 94.88 72 ALA A N 1
ATOM 559 C CA . ALA A 1 72 ? -19.535 3.775 8.845 1.00 94.88 72 ALA A CA 1
ATOM 560 C C . ALA A 1 72 ? -18.593 4.918 9.266 1.00 94.88 72 ALA A C 1
ATOM 562 O O . ALA A 1 72 ? -17.833 5.413 8.442 1.00 94.88 72 ALA A O 1
ATOM 563 N N . GLU A 1 73 ? -18.582 5.266 10.556 1.00 96.19 73 GLU A N 1
ATOM 564 C CA . GLU A 1 73 ? -17.695 6.287 11.122 1.00 96.19 73 GLU A CA 1
ATOM 565 C C . GLU A 1 73 ? -16.212 5.922 10.953 1.00 96.19 73 GLU A C 1
ATOM 567 O O . GLU A 1 73 ? -15.427 6.721 10.448 1.00 96.19 73 GLU A O 1
ATOM 572 N N . LYS A 1 74 ? -15.812 4.694 11.310 1.00 96.06 74 LYS A N 1
ATOM 573 C CA . LYS A 1 74 ? -14.422 4.251 11.130 1.00 96.06 74 LYS A CA 1
ATOM 574 C C . LYS A 1 74 ? -14.053 4.144 9.653 1.00 96.06 74 LYS A C 1
ATOM 576 O O . LYS A 1 74 ? -12.933 4.480 9.279 1.00 96.06 74 LYS A O 1
ATOM 581 N N . ALA A 1 75 ? -14.981 3.701 8.805 1.00 94.69 75 ALA A N 1
ATOM 582 C CA . ALA A 1 75 ? -14.771 3.677 7.361 1.00 94.69 75 ALA A CA 1
ATOM 583 C C . ALA A 1 75 ? -14.535 5.090 6.807 1.00 94.69 75 ALA A C 1
ATOM 585 O O . ALA A 1 75 ? -13.641 5.282 5.986 1.00 94.69 75 ALA A O 1
ATOM 586 N N . GLU A 1 76 ? -15.289 6.083 7.278 1.00 95.00 76 GLU A N 1
ATOM 587 C CA . GLU A 1 76 ? -15.101 7.485 6.910 1.00 95.00 76 GLU A CA 1
ATOM 588 C C . GLU A 1 76 ? -13.752 8.030 7.392 1.00 95.00 76 GLU A C 1
ATOM 590 O O . GLU A 1 76 ? -13.051 8.676 6.616 1.00 95.00 76 GLU A O 1
ATOM 595 N N . GLN A 1 77 ? -13.335 7.699 8.616 1.00 96.56 77 GLN A N 1
ATOM 596 C CA . GLN A 1 77 ? -12.021 8.085 9.143 1.00 96.56 77 GLN A CA 1
ATOM 597 C C . GLN A 1 77 ? -10.863 7.461 8.347 1.00 96.56 77 GLN A C 1
ATOM 599 O O . GLN A 1 77 ? -9.894 8.149 8.038 1.00 96.56 77 GLN A O 1
ATOM 604 N N . ILE A 1 78 ? -10.970 6.190 7.939 1.00 94.81 78 ILE A N 1
ATOM 605 C CA . ILE A 1 78 ? -9.978 5.551 7.054 1.00 94.81 78 ILE A CA 1
ATOM 606 C C . ILE A 1 78 ? -9.923 6.274 5.702 1.00 94.81 78 ILE A C 1
ATOM 608 O O . ILE A 1 78 ? -8.841 6.559 5.190 1.00 94.81 78 ILE A O 1
ATOM 612 N N . GLN A 1 79 ? -11.077 6.618 5.126 1.00 92.81 79 GLN A N 1
ATOM 613 C CA . GLN A 1 79 ? -11.127 7.389 3.881 1.00 92.81 79 GLN A CA 1
ATOM 614 C C . GLN A 1 79 ? -10.514 8.783 4.045 1.00 92.81 79 GLN A C 1
ATOM 616 O O . GLN A 1 79 ? -9.842 9.269 3.136 1.00 92.81 79 GLN A O 1
ATOM 621 N N . GLU A 1 80 ? -10.695 9.417 5.200 1.00 94.94 80 GLU A N 1
ATOM 622 C CA . GLU A 1 80 ? -10.064 10.698 5.492 1.00 94.94 80 GLU A CA 1
ATOM 623 C C . GLU A 1 80 ? -8.545 10.579 5.622 1.00 94.94 80 GLU A C 1
ATOM 625 O O . GLU A 1 80 ? -7.827 11.369 5.013 1.00 94.94 80 GLU A O 1
ATOM 630 N N . ASN A 1 81 ? -8.035 9.543 6.290 1.00 95.12 81 ASN A N 1
ATOM 631 C CA . ASN A 1 81 ? -6.597 9.266 6.338 1.00 95.12 81 ASN A CA 1
ATOM 632 C C . ASN A 1 81 ? -6.001 9.111 4.930 1.00 95.12 81 ASN A C 1
ATOM 634 O O . ASN A 1 81 ? -4.940 9.665 4.647 1.00 95.12 81 ASN A O 1
ATOM 638 N N . ILE A 1 82 ? -6.707 8.432 4.018 1.00 91.25 82 ILE A N 1
ATOM 639 C CA . ILE A 1 82 ? -6.290 8.304 2.612 1.00 91.25 82 ILE A CA 1
ATOM 640 C C . ILE A 1 82 ? -6.234 9.681 1.930 1.00 91.25 82 ILE A C 1
ATOM 642 O O . ILE A 1 82 ? -5.266 9.989 1.231 1.00 91.25 82 ILE A O 1
ATOM 646 N N . ARG A 1 83 ? -7.238 10.545 2.139 1.00 91.56 83 ARG A N 1
ATOM 647 C CA . ARG A 1 83 ? -7.239 11.910 1.578 1.00 91.56 83 ARG A CA 1
ATOM 648 C C . ARG A 1 83 ? -6.100 12.759 2.133 1.00 91.56 83 ARG A C 1
ATOM 650 O O . ARG A 1 83 ? -5.458 13.482 1.368 1.00 91.56 83 ARG A O 1
ATOM 657 N N . LEU A 1 84 ? -5.828 12.659 3.431 1.00 93.44 84 LEU A N 1
ATOM 658 C CA . LEU A 1 84 ? -4.732 13.371 4.080 1.00 93.44 84 LEU A CA 1
ATOM 659 C C . LEU A 1 84 ? -3.369 12.887 3.573 1.00 93.44 84 LEU A C 1
ATOM 661 O O . LEU A 1 84 ? -2.531 13.724 3.245 1.00 93.44 84 LEU A O 1
ATOM 665 N N . ALA A 1 85 ? -3.185 11.578 3.382 1.00 91.69 85 ALA A N 1
ATOM 666 C CA . ALA A 1 85 ? -1.981 11.026 2.766 1.00 91.69 85 ALA A CA 1
ATOM 667 C C . ALA A 1 85 ? -1.754 11.593 1.357 1.00 91.69 85 ALA A C 1
ATOM 669 O O . ALA A 1 85 ? -0.653 12.023 1.017 1.00 91.69 85 ALA A O 1
ATOM 670 N N . ILE A 1 86 ? -2.809 11.666 0.536 1.00 90.38 86 ILE A N 1
ATOM 671 C CA . ILE A 1 86 ? -2.731 12.271 -0.801 1.00 90.38 86 ILE A CA 1
ATOM 672 C C . ILE A 1 86 ? -2.333 13.750 -0.704 1.00 90.38 86 ILE A C 1
ATOM 674 O O . ILE A 1 86 ? -1.457 14.201 -1.445 1.00 90.38 86 ILE A O 1
ATOM 678 N N . LYS A 1 87 ? -2.945 14.510 0.210 1.00 91.88 87 LYS A N 1
ATOM 679 C CA . LYS A 1 87 ? -2.620 15.926 0.426 1.00 91.88 87 LYS A CA 1
ATOM 680 C C . LYS A 1 87 ? -1.155 16.115 0.829 1.00 91.88 87 LYS A C 1
ATOM 682 O O . LYS A 1 87 ? -0.499 17.004 0.285 1.00 91.88 87 LYS A O 1
ATOM 687 N N . GLU A 1 88 ? -0.641 15.262 1.709 1.00 92.31 88 GLU A N 1
ATOM 688 C CA . GLU A 1 88 ? 0.755 15.286 2.150 1.00 92.31 88 GLU A CA 1
ATOM 689 C C . GLU A 1 88 ? 1.719 15.012 0.989 1.00 92.31 88 GLU A C 1
ATOM 691 O O . GLU A 1 88 ? 2.703 15.725 0.804 1.00 92.31 88 GLU A O 1
ATOM 696 N N . LEU A 1 89 ? 1.391 14.059 0.114 1.00 91.44 89 LEU A N 1
ATOM 697 C CA . LEU A 1 89 ? 2.184 13.777 -1.085 1.00 91.44 89 LEU A CA 1
ATOM 698 C C . LEU A 1 89 ? 2.243 14.967 -2.054 1.00 91.44 89 LEU A C 1
ATOM 700 O O . LEU A 1 89 ? 3.293 15.242 -2.641 1.00 91.44 89 LEU A O 1
ATOM 704 N N . PHE A 1 90 ? 1.139 15.698 -2.223 1.00 89.31 90 PHE A N 1
ATOM 705 C CA . PHE A 1 90 ? 1.138 16.919 -3.031 1.00 89.31 90 PHE A CA 1
ATOM 706 C C . PHE A 1 90 ? 1.933 18.053 -2.373 1.00 89.31 90 PHE A C 1
ATOM 708 O O . PHE A 1 90 ? 2.644 18.771 -3.080 1.00 89.31 90 PHE A O 1
ATOM 715 N N . ALA A 1 91 ? 1.863 18.192 -1.047 1.00 89.62 91 ALA A N 1
ATOM 716 C CA . ALA A 1 91 ? 2.664 19.160 -0.302 1.00 89.62 91 ALA A CA 1
ATOM 717 C C . ALA A 1 91 ? 4.167 18.855 -0.420 1.00 89.62 91 ALA A C 1
ATOM 719 O O . ALA A 1 91 ? 4.949 19.754 -0.730 1.00 89.62 91 ALA A O 1
ATOM 720 N N . LEU A 1 92 ? 4.549 17.581 -0.291 1.00 89.06 92 LEU A N 1
ATOM 721 C CA . LEU A 1 92 ? 5.913 17.097 -0.499 1.00 89.06 92 LEU A CA 1
ATOM 722 C C . LEU A 1 92 ? 6.417 17.422 -1.911 1.00 89.06 92 LEU A C 1
ATOM 724 O O . LEU A 1 92 ? 7.538 17.889 -2.089 1.00 89.06 92 LEU A O 1
ATOM 728 N N . ARG A 1 93 ? 5.593 17.228 -2.944 1.00 88.75 93 ARG A N 1
ATOM 729 C CA . ARG A 1 93 ? 5.976 17.613 -4.308 1.00 88.75 93 ARG A CA 1
ATOM 730 C C . ARG A 1 93 ? 6.172 19.126 -4.439 1.00 88.75 93 ARG A C 1
ATOM 732 O O . ARG A 1 93 ? 7.137 19.563 -5.065 1.00 88.75 93 ARG A O 1
ATOM 739 N N . ALA A 1 94 ? 5.253 19.915 -3.885 1.00 86.62 94 ALA A N 1
ATOM 740 C CA . ALA A 1 94 ? 5.289 21.370 -3.976 1.00 86.62 94 ALA A CA 1
ATOM 741 C C . ALA A 1 94 ? 6.516 21.965 -3.264 1.00 86.62 94 ALA A C 1
ATOM 743 O O . ALA A 1 94 ? 7.178 22.835 -3.831 1.00 86.62 94 ALA A O 1
ATOM 744 N N . SER A 1 95 ? 6.868 21.468 -2.072 1.00 85.44 95 SER A N 1
ATOM 745 C CA . SER A 1 95 ? 8.051 21.926 -1.330 1.00 85.44 95 SER A CA 1
ATOM 746 C C . SER A 1 95 ? 9.342 21.655 -2.104 1.00 85.44 95 SER A C 1
ATOM 748 O O . SER A 1 95 ? 10.174 22.549 -2.249 1.00 85.44 95 SER A O 1
ATOM 750 N N . ARG A 1 96 ? 9.471 20.467 -2.706 1.00 83.12 96 ARG A N 1
ATOM 751 C CA . ARG A 1 96 ? 10.627 20.098 -3.540 1.00 83.12 96 ARG A CA 1
ATOM 752 C C . ARG A 1 96 ? 10.785 21.008 -4.756 1.00 83.12 96 ARG A C 1
ATOM 754 O O . ARG A 1 96 ? 11.903 21.388 -5.096 1.00 83.12 96 ARG A O 1
ATOM 761 N N . GLN A 1 97 ? 9.673 21.361 -5.405 1.00 81.25 97 GLN A N 1
ATOM 762 C CA . GLN A 1 97 ? 9.674 22.283 -6.544 1.00 81.25 97 GLN A CA 1
ATOM 763 C C . GLN A 1 97 ? 10.065 23.704 -6.135 1.00 81.25 97 GLN A C 1
ATOM 765 O O . GLN A 1 97 ? 10.835 24.345 -6.845 1.00 81.25 97 GLN A O 1
ATOM 770 N N . ALA A 1 98 ? 9.571 24.183 -4.991 1.00 76.88 98 ALA A N 1
ATOM 771 C CA . ALA A 1 98 ? 9.896 25.509 -4.475 1.00 76.88 98 ALA A CA 1
ATOM 772 C C . ALA A 1 98 ? 11.368 25.628 -4.041 1.00 76.88 98 ALA A C 1
ATOM 774 O O . ALA A 1 98 ? 12.005 26.648 -4.291 1.00 76.88 98 ALA A O 1
ATOM 775 N N . ASN A 1 99 ? 11.922 24.571 -3.441 1.00 75.81 99 ASN A N 1
ATOM 776 C CA . ASN A 1 99 ? 13.265 24.580 -2.860 1.00 75.81 99 ASN A CA 1
ATOM 777 C C . ASN A 1 99 ? 14.386 24.245 -3.856 1.00 75.81 99 ASN A C 1
ATOM 779 O O . ASN A 1 99 ? 15.550 24.236 -3.462 1.00 75.81 99 ASN A O 1
ATOM 783 N N . SER A 1 100 ? 14.063 23.971 -5.129 1.00 68.06 100 SER A N 1
ATOM 784 C CA . SER A 1 100 ? 15.038 23.543 -6.150 1.00 68.06 100 SER A CA 1
ATOM 785 C C . SER A 1 100 ? 15.964 22.432 -5.638 1.00 68.06 100 SER A C 1
ATOM 787 O O . SER A 1 100 ? 17.177 22.470 -5.851 1.00 68.06 100 SER A O 1
ATOM 789 N N . GLU A 1 101 ? 15.395 21.473 -4.898 1.00 66.88 101 GLU A N 1
ATOM 790 C CA . GLU A 1 101 ? 16.185 20.426 -4.256 1.00 66.88 101 GLU A CA 1
ATOM 791 C C . GLU A 1 101 ? 17.008 19.646 -5.291 1.00 66.88 101 GLU A C 1
ATOM 793 O O . GLU A 1 101 ? 16.520 19.396 -6.401 1.00 66.88 101 GLU A O 1
ATOM 798 N N . PRO A 1 102 ? 18.236 19.217 -4.938 1.00 67.69 102 PRO A N 1
ATOM 799 C CA . PRO A 1 102 ? 19.036 18.382 -5.819 1.00 67.69 102 PRO A CA 1
ATOM 800 C C . PRO A 1 102 ? 18.250 17.137 -6.247 1.00 67.69 102 PRO A C 1
ATOM 802 O O . PRO A 1 102 ? 17.413 16.609 -5.505 1.00 67.69 102 PRO A O 1
ATOM 805 N N . HIS A 1 103 ? 18.526 16.667 -7.465 1.00 68.81 103 HIS A N 1
ATOM 806 C CA . HIS A 1 103 ? 17.907 15.466 -8.013 1.00 68.81 103 HIS A CA 1
ATOM 807 C C . HIS A 1 103 ? 18.206 14.260 -7.113 1.00 68.81 103 HIS A C 1
ATOM 809 O O . HIS A 1 103 ? 19.282 13.671 -7.191 1.00 68.81 103 HIS A O 1
ATOM 815 N N . LYS A 1 104 ? 17.235 13.890 -6.272 1.00 79.00 104 LYS A N 1
ATOM 816 C CA . LYS A 1 104 ? 17.242 12.619 -5.549 1.00 79.00 104 LYS A CA 1
ATOM 817 C C . LYS A 1 104 ? 17.116 11.471 -6.544 1.00 79.00 104 LYS A C 1
ATOM 819 O O . LYS A 1 104 ? 16.419 11.574 -7.560 1.00 79.00 104 LYS A O 1
ATOM 824 N N . SER A 1 105 ? 17.773 10.364 -6.231 1.00 84.06 105 SER A N 1
ATOM 825 C CA . SER A 1 105 ? 17.536 9.102 -6.913 1.00 84.06 105 SER A CA 1
ATOM 826 C C . SER A 1 105 ? 16.079 8.671 -6.728 1.00 84.06 105 SER A C 1
ATOM 828 O O . SER A 1 105 ? 15.397 9.034 -5.767 1.00 84.06 105 SER A O 1
ATOM 830 N N . LYS A 1 106 ? 15.591 7.850 -7.656 1.00 82.69 106 LYS A N 1
ATOM 831 C CA . LYS A 1 106 ? 14.243 7.282 -7.581 1.00 82.69 106 LYS A CA 1
ATOM 832 C C . LYS A 1 106 ? 14.001 6.523 -6.274 1.00 82.69 106 LYS A C 1
ATOM 834 O O . LYS A 1 106 ? 12.914 6.603 -5.717 1.00 82.69 106 LYS A O 1
ATOM 839 N N . GLU A 1 107 ? 15.021 5.850 -5.760 1.00 83.88 107 GLU A N 1
ATOM 840 C CA . GLU A 1 107 ? 14.903 5.012 -4.569 1.00 83.88 107 GLU A CA 1
ATOM 841 C C . GLU A 1 107 ? 14.802 5.865 -3.300 1.00 83.88 107 GLU A C 1
ATOM 843 O O . GLU A 1 107 ? 14.017 5.544 -2.409 1.00 83.88 107 GLU A O 1
ATOM 848 N N . GLU A 1 108 ? 15.499 7.003 -3.262 1.00 87.69 108 GLU A N 1
ATOM 849 C CA . GLU A 1 108 ? 15.325 8.012 -2.213 1.00 87.69 108 GLU A CA 1
ATOM 850 C C . GLU A 1 108 ? 13.933 8.654 -2.277 1.00 87.69 108 GLU A C 1
ATOM 852 O O . GLU A 1 108 ? 13.300 8.833 -1.239 1.00 87.69 108 GLU A O 1
ATOM 857 N N . LEU A 1 109 ? 13.413 8.935 -3.481 1.00 88.19 109 LEU A N 1
ATOM 858 C CA . LEU A 1 109 ? 12.042 9.434 -3.652 1.00 88.19 109 LEU A CA 1
ATOM 859 C C . LEU A 1 109 ? 11.003 8.408 -3.183 1.00 88.19 109 LEU A C 1
ATOM 861 O O . LEU A 1 109 ? 10.046 8.777 -2.508 1.00 88.19 109 LEU A O 1
ATOM 865 N N . LYS A 1 110 ? 11.188 7.120 -3.498 1.00 88.00 110 LYS A N 1
ATOM 866 C CA . LYS A 1 110 ? 10.305 6.044 -3.019 1.00 88.00 110 LYS A CA 1
ATOM 867 C C . LYS A 1 110 ? 10.295 5.973 -1.492 1.00 88.00 110 LYS A C 1
ATOM 869 O O . LYS A 1 110 ? 9.222 5.837 -0.911 1.00 88.00 110 LYS A O 1
ATOM 874 N N . ALA A 1 111 ? 11.461 6.080 -0.852 1.00 88.44 111 ALA A N 1
ATOM 875 C CA . ALA A 1 111 ? 11.572 6.068 0.605 1.00 88.44 111 ALA A CA 1
ATOM 876 C C . ALA A 1 111 ? 10.884 7.284 1.249 1.00 88.44 111 ALA A C 1
ATOM 878 O O . ALA A 1 111 ? 10.149 7.127 2.218 1.00 88.44 111 ALA A O 1
ATOM 879 N N . GLU A 1 112 ? 11.069 8.478 0.683 1.00 90.31 112 GLU A N 1
ATOM 880 C CA . GLU A 1 112 ? 10.441 9.712 1.170 1.00 90.31 112 GLU A CA 1
ATOM 881 C C . GLU A 1 112 ? 8.912 9.671 1.033 1.00 90.31 112 GLU A C 1
ATOM 883 O O . GLU A 1 112 ? 8.194 9.986 1.977 1.00 90.31 112 GLU A O 1
ATOM 888 N N . ILE A 1 113 ? 8.409 9.201 -0.113 1.00 91.44 113 ILE A N 1
ATOM 889 C CA . ILE A 1 113 ? 6.974 8.995 -0.355 1.00 91.44 113 ILE A CA 1
ATOM 890 C C . ILE A 1 113 ? 6.400 7.975 0.634 1.00 91.44 113 ILE A C 1
ATOM 892 O O . ILE A 1 113 ? 5.347 8.219 1.216 1.00 91.44 113 ILE A O 1
ATOM 896 N N . ALA A 1 114 ? 7.083 6.846 0.848 1.00 89.56 114 ALA A N 1
ATOM 897 C CA . ALA A 1 114 ? 6.640 5.834 1.804 1.00 89.56 114 ALA A CA 1
ATOM 898 C C . ALA A 1 114 ? 6.584 6.391 3.236 1.00 89.56 114 ALA A C 1
ATOM 900 O O . ALA A 1 114 ? 5.608 6.152 3.943 1.00 89.56 114 ALA A O 1
ATOM 901 N N . ALA A 1 115 ? 7.583 7.181 3.639 1.00 91.38 115 ALA A N 1
ATOM 902 C CA . ALA A 1 115 ? 7.616 7.827 4.948 1.00 91.38 115 ALA A CA 1
ATOM 903 C C . ALA A 1 115 ? 6.489 8.860 5.130 1.00 91.38 115 ALA A C 1
ATOM 905 O O . ALA A 1 115 ? 5.931 8.953 6.217 1.00 91.38 115 ALA A O 1
ATOM 906 N N . ALA A 1 116 ? 6.121 9.595 4.075 1.00 91.75 116 ALA A N 1
ATOM 907 C CA . ALA A 1 116 ? 5.005 10.544 4.114 1.00 91.75 116 ALA A CA 1
ATOM 908 C C . ALA A 1 116 ? 3.639 9.853 4.290 1.00 91.75 116 ALA A C 1
ATOM 910 O O . ALA A 1 116 ? 2.740 10.412 4.910 1.00 91.75 116 ALA A O 1
ATOM 911 N N . VAL A 1 117 ? 3.473 8.642 3.749 1.00 92.00 117 VAL A N 1
ATOM 912 C CA . VAL A 1 11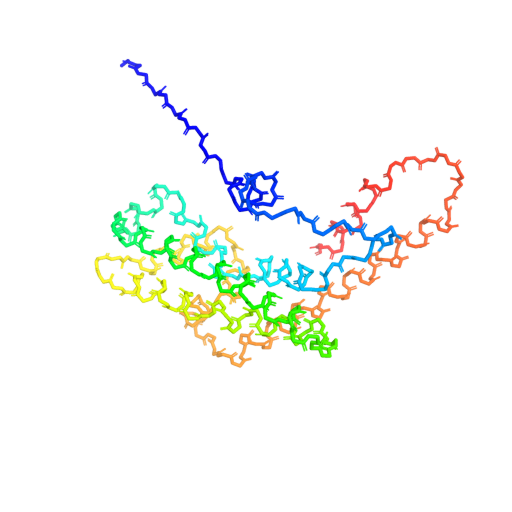7 ? 2.202 7.896 3.809 1.00 92.00 117 VAL A CA 1
ATOM 913 C C . VAL A 1 117 ? 2.071 7.070 5.091 1.00 92.00 117 VAL A C 1
ATOM 915 O O . VAL A 1 117 ? 0.963 6.935 5.609 1.00 92.00 117 VAL A O 1
ATOM 918 N N . ALA A 1 118 ? 3.181 6.553 5.628 1.00 91.62 118 ALA A N 1
ATOM 919 C CA . ALA A 1 118 ? 3.186 5.621 6.758 1.00 91.62 118 ALA A CA 1
ATOM 920 C C . ALA A 1 118 ? 2.332 6.057 7.971 1.00 91.62 118 ALA A C 1
ATOM 922 O O . ALA A 1 118 ? 1.548 5.234 8.439 1.00 91.62 118 ALA A O 1
ATOM 923 N N . PRO A 1 119 ? 2.356 7.326 8.437 1.00 94.62 119 PRO A N 1
ATOM 924 C CA . PRO A 1 119 ? 1.532 7.742 9.575 1.00 94.62 119 PRO A CA 1
ATOM 925 C C . PRO A 1 119 ? 0.023 7.564 9.348 1.00 94.62 119 PRO A C 1
ATOM 927 O O . PRO A 1 119 ? -0.720 7.276 10.285 1.00 94.62 119 PRO A O 1
ATOM 930 N N . PHE A 1 120 ? -0.442 7.724 8.106 1.00 94.50 120 PHE A N 1
ATOM 931 C CA . PHE A 1 120 ? -1.854 7.577 7.744 1.00 94.50 120 PHE A CA 1
ATOM 932 C C . PHE A 1 120 ? -2.259 6.108 7.600 1.00 94.50 120 PHE A C 1
ATOM 934 O O . PHE A 1 120 ? -3.377 5.736 7.970 1.00 94.50 120 PHE A O 1
ATOM 941 N N . ASP A 1 121 ? -1.346 5.269 7.106 1.00 93.00 121 ASP A N 1
ATOM 942 C CA . ASP A 1 121 ? -1.516 3.815 7.106 1.00 93.00 121 ASP A CA 1
ATOM 943 C C . ASP A 1 121 ? -1.613 3.295 8.550 1.00 93.00 121 ASP A C 1
ATOM 945 O O . ASP A 1 121 ? -2.541 2.550 8.874 1.00 93.00 121 ASP A O 1
ATOM 949 N N . ASP A 1 122 ? -0.716 3.739 9.434 1.00 94.00 122 ASP A N 1
ATOM 950 C CA . ASP A 1 122 ? -0.695 3.361 10.851 1.00 94.00 122 ASP A CA 1
ATOM 951 C C . ASP A 1 122 ? -1.973 3.800 11.577 1.00 94.00 122 ASP A C 1
ATOM 953 O O . ASP A 1 122 ? -2.594 3.002 12.285 1.00 94.00 122 ASP A O 1
ATOM 957 N N . ALA A 1 123 ? -2.424 5.038 11.346 1.00 95.56 123 ALA A N 1
ATOM 958 C CA . ALA A 1 123 ? -3.690 5.536 11.881 1.00 95.56 123 ALA A CA 1
ATOM 959 C C . ALA A 1 123 ? -4.886 4.703 11.391 1.00 95.56 123 ALA A C 1
ATOM 961 O O . ALA A 1 123 ? -5.794 4.394 12.163 1.00 95.56 123 ALA A O 1
ATOM 962 N N . SER A 1 124 ? -4.877 4.288 10.123 1.00 95.44 124 SER A N 1
ATOM 963 C CA . SER A 1 124 ? -5.933 3.447 9.552 1.00 95.44 124 SER A CA 1
ATOM 964 C C . SER A 1 124 ? -5.926 2.039 10.149 1.00 95.44 124 SER A C 1
ATOM 966 O O . SER A 1 124 ? -6.987 1.507 10.475 1.00 95.44 124 SER A O 1
ATOM 968 N N . TYR A 1 125 ? -4.752 1.445 10.379 1.00 94.88 125 TYR A N 1
ATOM 969 C CA . TYR A 1 125 ? -4.653 0.166 11.084 1.00 94.88 125 TYR A CA 1
ATOM 970 C C . TYR A 1 125 ? -5.123 0.254 12.532 1.00 94.88 125 TYR A C 1
ATOM 972 O O . TYR A 1 125 ? -5.826 -0.649 12.979 1.00 94.88 125 TYR A O 1
ATOM 980 N N . ALA A 1 126 ? -4.806 1.335 13.247 1.00 95.69 126 ALA A N 1
ATOM 981 C CA . ALA A 1 126 ? -5.264 1.518 14.621 1.00 95.69 126 ALA A CA 1
ATOM 982 C C . ALA A 1 126 ? -6.802 1.478 14.723 1.00 95.69 126 ALA A C 1
ATOM 984 O O . ALA A 1 126 ? -7.346 0.895 15.657 1.00 95.69 126 ALA A O 1
ATOM 985 N N . LEU A 1 127 ? -7.519 2.021 13.731 1.00 95.62 127 LEU A N 1
ATOM 986 C CA . LEU A 1 127 ? -8.985 1.942 13.661 1.00 95.62 127 LEU A CA 1
ATOM 987 C C . LEU A 1 127 ? -9.494 0.515 13.419 1.00 95.62 127 LEU A C 1
ATOM 989 O O . LEU A 1 127 ? -10.537 0.124 13.958 1.00 95.62 127 LEU A O 1
ATOM 993 N N . LEU A 1 128 ? -8.763 -0.260 12.616 1.00 95.38 128 LEU A N 1
ATOM 994 C CA . LEU A 1 128 ? -9.083 -1.657 12.327 1.00 95.38 128 LEU A CA 1
ATOM 995 C C . LEU A 1 128 ? -8.782 -2.591 13.506 1.00 95.38 128 LEU A C 1
ATOM 997 O O . LEU A 1 128 ? -9.458 -3.602 13.659 1.00 95.38 128 LEU A O 1
ATOM 1001 N N . GLU A 1 129 ? -7.801 -2.253 14.342 1.00 95.19 129 GLU A N 1
ATOM 1002 C CA . GLU A 1 129 ? -7.434 -3.014 15.546 1.00 95.19 129 GLU A CA 1
ATOM 1003 C C . GLU A 1 129 ? -8.394 -2.765 16.725 1.00 95.19 129 GLU A C 1
ATOM 1005 O O . GLU A 1 129 ? -8.432 -3.545 17.676 1.00 95.19 129 GLU A O 1
ATOM 1010 N N . GLN A 1 130 ? -9.202 -1.703 16.670 1.00 93.75 130 GLN A N 1
ATOM 1011 C CA . GLN A 1 130 ? -10.183 -1.392 17.706 1.00 93.75 130 GLN A CA 1
ATOM 1012 C C . GLN A 1 130 ? -11.464 -2.229 17.556 1.00 93.75 130 GLN A C 1
ATOM 1014 O O . GLN A 1 130 ? -12.087 -2.194 16.488 1.00 93.75 130 GLN A O 1
ATOM 1019 N N . PRO A 1 131 ? -11.977 -2.845 18.639 1.00 91.94 131 PRO A N 1
ATOM 1020 C CA . PRO A 1 131 ? -13.311 -3.440 18.644 1.00 91.94 131 PRO A CA 1
ATOM 1021 C C . PRO A 1 131 ? -14.403 -2.438 18.203 1.00 91.94 131 PRO A C 1
ATOM 1023 O O . PRO A 1 131 ? -14.235 -1.223 18.369 1.00 91.94 131 PRO A O 1
ATOM 1026 N N . PRO A 1 132 ? -15.522 -2.901 17.615 1.00 92.25 132 PRO A N 1
ATOM 1027 C CA . PRO A 1 132 ? -15.846 -4.289 17.271 1.00 92.25 132 PRO A CA 1
ATOM 1028 C C . PRO A 1 132 ? -15.233 -4.763 15.938 1.00 92.25 132 PRO A C 1
ATOM 1030 O O . PRO A 1 132 ? -15.613 -5.830 15.464 1.00 92.25 132 PRO A O 1
ATOM 1033 N N . THR A 1 133 ? -14.336 -3.982 15.324 1.00 93.12 133 THR A N 1
ATOM 1034 C CA . THR A 1 133 ? -13.749 -4.303 14.020 1.00 93.12 133 THR A CA 1
ATOM 1035 C C . THR A 1 133 ? -12.934 -5.594 14.094 1.00 93.12 133 THR A C 1
ATOM 1037 O O . THR A 1 133 ? -12.139 -5.790 15.013 1.00 93.12 133 THR A O 1
ATOM 1040 N N . GLU A 1 134 ? -13.099 -6.466 13.104 1.00 94.06 134 GLU A N 1
ATOM 1041 C CA . GLU A 1 134 ? -12.414 -7.757 13.034 1.00 94.06 134 GLU A CA 1
ATOM 1042 C C . GLU A 1 134 ? -11.258 -7.703 12.022 1.00 94.06 134 GLU A C 1
ATOM 1044 O O . GLU A 1 134 ? -11.367 -8.197 10.898 1.00 94.06 134 GLU A O 1
ATOM 1049 N N . LEU A 1 135 ? -10.119 -7.106 12.407 1.00 95.12 135 LEU A N 1
ATOM 1050 C CA . LEU A 1 135 ? -8.941 -7.013 11.528 1.00 95.12 135 LEU A CA 1
ATOM 1051 C C . LEU A 1 135 ? -8.498 -8.382 10.996 1.00 95.12 135 LEU A C 1
ATOM 1053 O O . LEU A 1 135 ? -8.202 -8.508 9.812 1.00 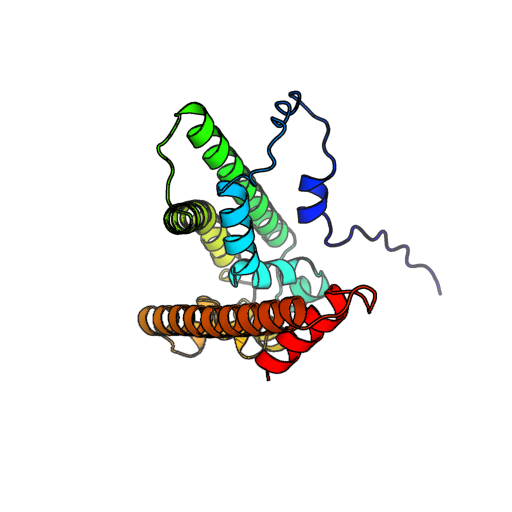95.12 135 LEU A O 1
ATOM 1057 N N . ASP A 1 136 ? -8.480 -9.423 11.828 1.00 95.06 136 ASP A N 1
ATOM 1058 C CA . ASP A 1 136 ? -8.056 -10.753 11.375 1.00 95.06 136 ASP A CA 1
ATOM 1059 C C . ASP A 1 136 ? -9.007 -11.332 10.314 1.00 95.06 136 ASP A C 1
ATOM 1061 O O . ASP A 1 136 ? -8.560 -12.030 9.399 1.00 95.06 136 ASP A O 1
ATOM 1065 N N . ARG A 1 137 ? -10.301 -10.974 10.355 1.00 96.25 137 ARG A N 1
ATOM 1066 C CA . ARG A 1 137 ? -11.260 -11.321 9.299 1.00 96.25 137 ARG A CA 1
ATOM 1067 C C . ARG A 1 137 ? -10.909 -10.611 7.993 1.00 96.25 137 ARG A C 1
ATOM 1069 O O . ARG A 1 137 ? -10.851 -11.266 6.953 1.00 96.25 137 ARG A O 1
ATOM 1076 N N . LEU A 1 138 ? -10.593 -9.314 8.051 1.00 96.56 138 LEU A N 1
ATOM 1077 C CA . LEU A 1 138 ? -10.137 -8.544 6.887 1.00 96.56 138 LEU A CA 1
ATOM 1078 C C . LEU A 1 138 ? -8.854 -9.131 6.283 1.00 96.56 138 LEU A C 1
ATOM 1080 O O . LEU A 1 138 ? -8.764 -9.308 5.068 1.00 96.56 138 LEU A O 1
ATOM 1084 N N . LEU A 1 139 ? -7.872 -9.470 7.123 1.00 96.19 139 LEU A N 1
ATOM 1085 C CA . LEU A 1 139 ? -6.627 -10.099 6.680 1.00 96.19 139 LEU A CA 1
ATOM 1086 C C . LEU A 1 139 ? -6.893 -11.465 6.033 1.00 96.19 139 LEU A C 1
ATOM 1088 O O . LEU A 1 139 ? -6.286 -11.779 5.012 1.00 96.19 139 LEU A O 1
ATOM 1092 N N . GLY A 1 140 ? -7.834 -12.250 6.567 1.00 95.81 140 GLY A N 1
ATOM 1093 C CA . GLY A 1 140 ? -8.273 -13.508 5.962 1.00 95.81 140 GLY A CA 1
ATOM 1094 C C . GLY A 1 140 ? -8.858 -13.323 4.558 1.00 95.81 140 GLY A C 1
ATOM 1095 O O . GLY A 1 140 ? -8.451 -14.020 3.628 1.00 95.81 140 GLY A O 1
ATOM 1096 N N . ILE A 1 141 ? -9.749 -12.342 4.380 1.00 95.81 141 ILE A N 1
ATOM 1097 C CA . ILE A 1 141 ? -10.315 -11.980 3.066 1.00 95.81 141 ILE A CA 1
ATOM 1098 C C . ILE A 1 141 ? -9.201 -11.538 2.108 1.00 95.81 141 ILE A C 1
ATOM 1100 O O . ILE A 1 141 ? -9.152 -11.964 0.953 1.00 95.81 141 ILE A O 1
ATOM 1104 N N . TYR A 1 142 ? -8.259 -10.726 2.587 1.00 95.62 142 TYR A N 1
ATOM 1105 C CA . TYR A 1 142 ? -7.126 -10.261 1.792 1.00 95.62 142 TYR A CA 1
ATOM 1106 C C . TYR A 1 142 ? -6.213 -11.403 1.330 1.00 95.62 142 TYR A C 1
ATOM 1108 O O . TYR A 1 142 ? -5.840 -11.460 0.154 1.00 95.62 142 TYR A O 1
ATOM 1116 N N . VAL A 1 143 ? -5.907 -12.356 2.215 1.00 95.31 143 VAL A N 1
ATOM 1117 C CA . VAL A 1 143 ? -5.148 -13.568 1.872 1.00 95.31 143 VAL A CA 1
ATOM 1118 C C . VAL A 1 143 ? -5.884 -14.393 0.819 1.00 95.31 143 VAL A C 1
ATOM 1120 O O . VAL A 1 143 ? -5.261 -14.827 -0.148 1.00 95.31 143 VAL A O 1
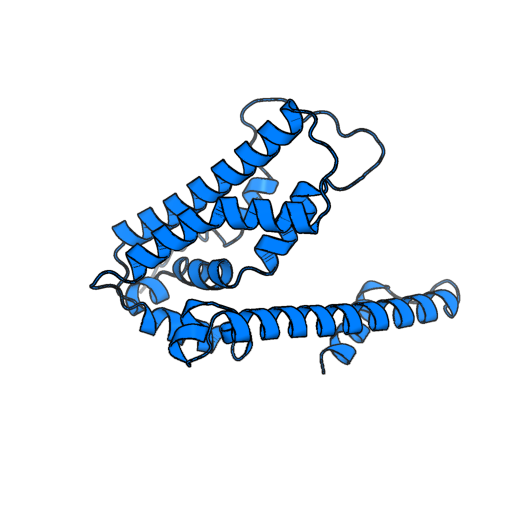ATOM 1123 N N . GLN A 1 144 ? -7.204 -14.554 0.934 1.00 93.44 144 GLN A N 1
ATOM 1124 C CA . GLN A 1 144 ? -8.003 -15.246 -0.084 1.00 93.44 144 GLN A CA 1
ATOM 1125 C C . GLN A 1 144 ? -7.964 -14.525 -1.441 1.00 93.44 144 GLN A C 1
ATOM 1127 O O . GLN A 1 144 ? -7.852 -15.175 -2.479 1.00 93.44 144 GLN A O 1
ATOM 1132 N N . ALA A 1 145 ? -7.994 -13.189 -1.449 1.00 90.75 145 ALA A N 1
ATOM 1133 C CA . ALA A 1 145 ? -8.004 -12.387 -2.672 1.00 90.75 145 ALA A CA 1
ATOM 1134 C C . ALA A 1 145 ? -6.634 -12.279 -3.372 1.00 90.75 145 ALA A C 1
ATOM 1136 O O . ALA A 1 145 ? -6.575 -12.061 -4.586 1.00 90.75 145 ALA A O 1
ATOM 1137 N N . ARG A 1 146 ? -5.523 -12.368 -2.628 1.00 89.06 146 ARG A N 1
ATOM 1138 C CA . ARG A 1 146 ? -4.156 -12.158 -3.153 1.00 89.06 146 ARG A CA 1
ATOM 1139 C C . ARG A 1 146 ? -3.266 -13.396 -3.123 1.00 89.06 146 ARG A C 1
ATOM 1141 O O . ARG A 1 146 ? -2.184 -13.375 -3.720 1.00 89.06 146 ARG A O 1
ATOM 1148 N N . GLY A 1 147 ? -3.698 -14.464 -2.459 1.00 89.88 147 GLY A N 1
ATOM 1149 C CA . GLY A 1 147 ? -2.926 -15.688 -2.277 1.00 89.88 147 GLY A CA 1
ATOM 1150 C C . GLY A 1 147 ? -1.558 -15.400 -1.660 1.00 89.88 147 GLY A C 1
ATOM 1151 O O . GLY A 1 147 ? -1.422 -14.572 -0.759 1.00 89.88 147 GLY A O 1
ATOM 1152 N N . ASN A 1 148 ? -0.515 -16.023 -2.210 1.00 85.94 148 ASN A N 1
ATOM 1153 C CA . ASN A 1 148 ? 0.853 -15.900 -1.699 1.00 85.94 148 ASN A CA 1
ATOM 1154 C C . ASN A 1 148 ? 1.377 -14.457 -1.667 1.00 85.94 148 ASN A C 1
ATOM 1156 O O . ASN A 1 148 ? 2.258 -14.161 -0.871 1.00 85.94 148 ASN A O 1
ATOM 1160 N N . ARG A 1 149 ? 0.853 -13.538 -2.493 1.00 86.94 149 ARG A N 1
ATOM 1161 C CA . ARG A 1 149 ? 1.288 -12.129 -2.474 1.00 86.94 149 ARG A CA 1
ATOM 1162 C C . ARG A 1 149 ? 0.891 -11.400 -1.194 1.00 86.94 149 ARG A C 1
ATOM 1164 O O . ARG A 1 149 ? 1.553 -10.423 -0.849 1.00 86.94 149 ARG A O 1
ATOM 1171 N N . ALA A 1 150 ? -0.135 -11.877 -0.489 1.00 91.56 150 ALA A N 1
ATOM 1172 C CA . ALA A 1 150 ? -0.600 -11.261 0.748 1.00 91.56 150 ALA A CA 1
ATOM 1173 C C . ALA A 1 150 ? 0.488 -11.225 1.831 1.00 91.56 150 ALA A C 1
ATOM 1175 O O . ALA A 1 150 ? 0.503 -10.301 2.636 1.00 91.56 150 ALA A O 1
ATOM 1176 N N . VAL A 1 151 ? 1.445 -12.164 1.810 1.00 91.56 151 VAL A N 1
ATOM 1177 C CA . VAL A 1 151 ? 2.570 -12.211 2.763 1.00 91.56 151 VAL A CA 1
ATOM 1178 C C . VAL A 1 151 ? 3.458 -10.966 2.723 1.00 91.56 151 VAL A C 1
ATOM 1180 O O . VAL A 1 151 ? 4.221 -10.716 3.645 1.00 91.56 151 VAL A O 1
ATOM 1183 N N . LEU A 1 152 ? 3.389 -10.173 1.651 1.00 90.88 152 LEU A N 1
ATOM 1184 C CA . LEU A 1 152 ? 4.154 -8.935 1.549 1.00 90.88 152 LEU A CA 1
ATOM 1185 C C . LEU A 1 152 ? 3.581 -7.823 2.433 1.00 90.88 152 LEU A C 1
ATOM 1187 O O . LEU A 1 152 ? 4.285 -6.845 2.689 1.00 90.88 152 LEU A O 1
ATOM 1191 N N . ASN A 1 153 ? 2.331 -7.955 2.882 1.00 92.88 153 ASN A N 1
ATOM 1192 C CA . ASN A 1 153 ? 1.721 -7.080 3.871 1.00 92.88 153 ASN A CA 1
ATOM 1193 C C . ASN A 1 153 ? 2.281 -7.394 5.264 1.00 92.88 153 ASN A C 1
ATOM 1195 O O . ASN A 1 153 ? 2.352 -8.551 5.669 1.00 92.88 153 ASN A O 1
ATOM 1199 N N . GLU A 1 154 ? 2.669 -6.354 6.001 1.00 91.75 154 GLU A N 1
ATOM 1200 C CA . GLU A 1 154 ? 3.336 -6.501 7.296 1.00 91.75 154 GLU A CA 1
ATOM 1201 C C . GLU A 1 154 ? 2.444 -7.149 8.355 1.00 91.75 154 GLU A C 1
ATOM 1203 O O . GLU A 1 154 ? 2.900 -8.024 9.091 1.00 91.75 154 GLU A O 1
ATOM 1208 N N . LYS A 1 155 ? 1.154 -6.792 8.398 1.00 93.00 155 LYS A N 1
ATOM 1209 C CA . LYS A 1 155 ? 0.224 -7.402 9.349 1.00 93.00 155 LYS A CA 1
ATOM 1210 C C . LYS A 1 155 ? 0.052 -8.884 9.037 1.00 93.00 155 LYS A C 1
ATOM 1212 O O . LYS A 1 155 ? 0.175 -9.691 9.951 1.00 93.00 155 LYS A O 1
ATOM 1217 N N . VAL A 1 156 ? -0.134 -9.260 7.768 1.00 93.88 156 VAL A N 1
ATOM 1218 C CA . VAL A 1 156 ? -0.213 -10.678 7.360 1.00 93.88 156 VAL A CA 1
ATOM 1219 C C . VAL A 1 156 ? 1.066 -11.434 7.727 1.00 93.88 156 VAL A C 1
ATOM 1221 O O . VAL A 1 156 ? 0.982 -12.480 8.368 1.00 93.88 156 VAL A O 1
ATOM 1224 N N . ALA A 1 157 ? 2.237 -10.899 7.366 1.00 93.25 157 ALA A N 1
ATOM 1225 C CA . ALA A 1 157 ? 3.537 -11.502 7.661 1.00 93.25 157 ALA A CA 1
ATOM 1226 C C . ALA A 1 157 ? 3.708 -11.773 9.162 1.00 93.25 157 ALA A C 1
ATOM 1228 O O . ALA A 1 157 ? 4.032 -12.892 9.559 1.00 93.25 157 ALA A O 1
ATOM 1229 N N . HIS A 1 158 ? 3.386 -10.780 9.993 1.00 92.88 158 HIS A N 1
ATOM 1230 C CA . HIS A 1 158 ? 3.458 -10.903 11.442 1.00 92.88 158 HIS A CA 1
ATOM 1231 C C . HIS A 1 158 ? 2.544 -12.015 11.982 1.00 92.88 158 HIS A C 1
ATOM 1233 O O . HIS A 1 158 ? 2.952 -12.767 12.863 1.00 92.88 158 HIS A O 1
ATOM 1239 N N . ARG A 1 159 ? 1.312 -12.165 11.464 1.00 91.88 159 ARG A N 1
ATOM 1240 C CA . ARG A 1 159 ? 0.380 -13.223 11.922 1.00 91.88 159 ARG A CA 1
ATOM 1241 C C . ARG A 1 159 ? 0.878 -14.631 11.598 1.00 91.88 159 ARG A C 1
ATOM 1243 O O . ARG A 1 159 ? 0.553 -15.558 12.332 1.00 91.88 159 ARG A O 1
ATOM 1250 N N . ILE A 1 160 ? 1.666 -14.793 10.537 1.00 90.69 160 ILE A N 1
ATOM 1251 C CA . ILE A 1 160 ? 2.260 -16.088 10.175 1.00 90.69 160 ILE A CA 1
ATOM 1252 C C . ILE A 1 160 ? 3.676 -16.286 10.736 1.00 90.69 160 ILE A C 1
ATOM 1254 O O . ILE A 1 160 ? 4.347 -17.249 10.376 1.00 90.69 160 ILE A O 1
ATOM 1258 N N . GLY A 1 161 ? 4.126 -15.392 11.622 1.00 91.06 161 GLY A N 1
ATOM 1259 C CA . GLY A 1 161 ? 5.401 -15.511 12.324 1.00 91.06 161 GLY A CA 1
ATOM 1260 C C . GLY A 1 161 ? 6.625 -15.033 11.543 1.00 91.06 161 GLY A C 1
ATOM 1261 O O . GLY A 1 161 ? 7.736 -15.267 12.011 1.00 91.06 161 GLY A O 1
ATOM 1262 N N . LEU A 1 162 ? 6.457 -14.353 10.400 1.00 92.19 162 LEU A N 1
ATOM 1263 C CA . LEU A 1 162 ? 7.585 -13.687 9.746 1.00 92.19 162 LEU A CA 1
ATOM 1264 C C . LEU A 1 162 ? 7.952 -12.414 10.504 1.00 92.19 162 LEU A C 1
ATOM 1266 O O . LEU A 1 162 ? 7.117 -11.528 10.706 1.00 92.19 162 LEU A O 1
ATOM 1270 N N . ASN A 1 163 ? 9.228 -12.291 10.856 1.00 92.19 163 ASN A N 1
ATOM 1271 C CA . ASN A 1 163 ? 9.755 -11.056 11.423 1.00 92.19 163 ASN A CA 1
ATOM 1272 C C . ASN A 1 163 ? 10.065 -10.013 10.327 1.00 92.19 163 ASN A C 1
ATOM 1274 O O . ASN A 1 163 ? 10.116 -10.314 9.131 1.00 92.19 163 ASN A O 1
ATOM 1278 N N . ALA A 1 164 ? 10.292 -8.760 10.736 1.00 88.25 164 ALA A N 1
ATOM 1279 C CA . ALA A 1 164 ? 10.543 -7.651 9.812 1.00 88.25 164 ALA A CA 1
ATOM 1280 C C . ALA A 1 164 ? 11.771 -7.878 8.908 1.00 88.25 164 ALA A C 1
ATOM 1282 O O . ALA A 1 164 ? 11.752 -7.506 7.734 1.00 88.25 164 ALA A O 1
ATOM 1283 N N . THR A 1 165 ? 12.817 -8.527 9.428 1.00 91.88 165 THR A N 1
ATOM 1284 C CA . THR A 1 165 ? 14.037 -8.842 8.671 1.00 91.88 165 THR A CA 1
ATOM 1285 C C . THR A 1 165 ? 13.760 -9.861 7.566 1.00 91.88 165 THR A C 1
ATOM 1287 O O . THR A 1 165 ? 14.198 -9.676 6.432 1.00 91.88 165 THR A O 1
ATOM 1290 N N . GLU A 1 166 ? 13.008 -10.920 7.863 1.00 91.50 166 GLU A N 1
ATOM 1291 C CA . GLU A 1 166 ? 12.608 -11.940 6.884 1.00 91.50 166 GLU A CA 1
ATOM 1292 C C . GLU A 1 166 ? 11.687 -11.357 5.810 1.00 91.50 166 GLU A C 1
ATOM 1294 O O . GLU A 1 166 ? 11.858 -11.629 4.620 1.00 91.50 166 GLU A O 1
ATOM 1299 N N . LEU A 1 167 ? 10.746 -10.500 6.212 1.00 91.12 167 LEU A N 1
ATOM 1300 C CA . LEU A 1 167 ? 9.858 -9.806 5.286 1.00 91.12 167 LEU A CA 1
ATOM 1301 C C . LEU A 1 167 ? 10.634 -8.885 4.332 1.00 91.12 167 LEU A C 1
ATOM 1303 O O . LEU A 1 167 ? 10.368 -8.870 3.127 1.00 91.12 167 LEU A O 1
ATOM 1307 N N . ASP A 1 168 ? 11.613 -8.136 4.841 1.00 88.75 168 ASP A N 1
ATOM 1308 C CA . ASP A 1 168 ? 12.491 -7.304 4.016 1.00 88.75 168 ASP A CA 1
ATOM 1309 C C . ASP A 1 168 ? 13.323 -8.148 3.034 1.00 88.75 168 ASP A C 1
ATOM 1311 O O . ASP A 1 168 ? 13.396 -7.831 1.842 1.00 88.75 168 ASP A O 1
ATOM 1315 N N . GLN A 1 169 ? 13.879 -9.277 3.487 1.00 90.81 169 GLN A N 1
ATOM 1316 C CA . GLN A 1 169 ? 14.587 -10.216 2.612 1.00 90.81 169 GLN A CA 1
ATOM 1317 C C . GLN A 1 169 ? 13.679 -10.760 1.504 1.00 90.81 169 GLN A C 1
ATOM 1319 O O . GLN A 1 169 ? 14.085 -10.787 0.339 1.00 90.81 169 GLN A O 1
ATOM 1324 N N . LEU A 1 170 ? 12.439 -11.129 1.833 1.00 89.06 170 LEU A N 1
ATOM 1325 C CA . LEU A 1 170 ? 11.454 -11.605 0.866 1.00 89.06 170 LEU A CA 1
ATOM 1326 C C . LEU A 1 170 ? 11.104 -10.526 -0.168 1.00 89.06 170 LEU A C 1
ATOM 1328 O O . LEU A 1 170 ? 11.093 -10.795 -1.373 1.00 89.06 170 LEU A O 1
ATOM 1332 N N . ARG A 1 171 ? 10.875 -9.284 0.278 1.00 87.00 171 ARG A N 1
ATOM 1333 C CA . ARG A 1 171 ? 10.622 -8.134 -0.607 1.00 87.00 171 ARG A CA 1
ATOM 1334 C C . ARG A 1 171 ? 11.808 -7.894 -1.545 1.00 87.00 171 ARG A C 1
ATOM 1336 O O . ARG A 1 171 ? 11.616 -7.777 -2.756 1.00 87.00 171 ARG A O 1
ATOM 1343 N N . LYS A 1 172 ? 13.040 -7.906 -1.027 1.00 87.00 172 LYS A N 1
ATOM 1344 C CA . LYS A 1 172 ? 14.271 -7.764 -1.826 1.00 87.00 172 LYS A CA 1
ATOM 1345 C C . LYS A 1 172 ? 14.448 -8.902 -2.833 1.00 87.00 172 LYS A C 1
ATOM 1347 O O . LYS A 1 172 ? 14.810 -8.643 -3.984 1.00 87.00 172 LYS A O 1
ATOM 1352 N N . ALA A 1 173 ? 14.178 -10.144 -2.433 1.00 87.75 173 ALA A N 1
ATOM 1353 C CA . ALA A 1 173 ? 14.247 -11.309 -3.311 1.00 87.75 173 ALA A CA 1
ATOM 1354 C C . ALA A 1 173 ? 13.230 -11.208 -4.456 1.00 87.75 173 ALA A C 1
ATOM 1356 O O . ALA A 1 173 ? 13.605 -11.364 -5.620 1.00 87.75 173 ALA A O 1
ATOM 1357 N N . ARG A 1 174 ? 11.976 -10.842 -4.154 1.00 86.31 174 ARG A N 1
ATOM 1358 C CA . ARG A 1 174 ? 10.934 -10.596 -5.162 1.00 86.31 174 ARG A CA 1
ATOM 1359 C C . ARG A 1 174 ? 11.362 -9.523 -6.160 1.00 86.31 174 ARG A C 1
ATOM 1361 O O . ARG A 1 174 ? 11.267 -9.746 -7.364 1.00 86.31 174 ARG A O 1
ATOM 1368 N N . THR A 1 175 ? 11.864 -8.386 -5.681 1.00 83.00 175 THR A N 1
ATOM 1369 C CA . THR A 1 175 ? 12.343 -7.300 -6.551 1.00 83.00 175 THR A CA 1
ATOM 1370 C C . THR A 1 175 ? 13.476 -7.771 -7.460 1.00 83.00 175 THR A C 1
ATOM 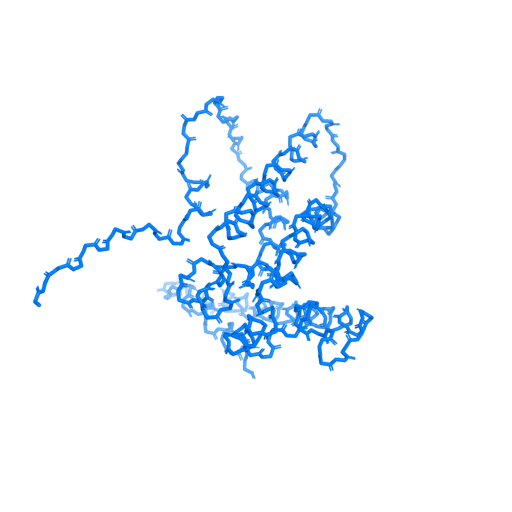1372 O O . THR A 1 175 ? 13.504 -7.428 -8.641 1.00 83.00 175 THR A O 1
ATOM 1375 N N . ARG A 1 176 ? 14.402 -8.588 -6.945 1.00 84.19 176 ARG A N 1
ATOM 1376 C CA . ARG A 1 176 ? 15.500 -9.156 -7.738 1.00 84.19 176 ARG A CA 1
ATOM 1377 C C . ARG A 1 176 ? 14.989 -10.092 -8.834 1.00 84.19 176 ARG A C 1
ATOM 1379 O O . ARG A 1 176 ? 15.405 -9.940 -9.979 1.00 84.19 176 ARG A O 1
ATOM 1386 N N . ILE A 1 177 ? 14.080 -11.007 -8.496 1.00 83.88 177 ILE A N 1
ATOM 1387 C CA . ILE A 1 177 ? 13.456 -11.930 -9.458 1.00 83.88 177 ILE A CA 1
ATOM 1388 C C . ILE A 1 177 ? 12.722 -11.141 -10.544 1.00 83.88 177 ILE A C 1
ATOM 1390 O O . ILE A 1 177 ? 12.949 -11.365 -11.729 1.00 83.88 177 ILE A O 1
ATOM 1394 N N . TRP A 1 178 ? 11.912 -10.154 -10.152 1.00 79.12 178 TRP A N 1
ATOM 1395 C CA . TRP A 1 178 ? 11.175 -9.310 -11.089 1.00 79.12 178 TRP A CA 1
ATOM 1396 C C . TRP A 1 178 ? 12.090 -8.539 -12.045 1.00 79.12 178 TRP A C 1
ATOM 1398 O O . TRP A 1 178 ? 11.844 -8.511 -13.249 1.00 79.12 178 TRP A O 1
ATOM 1408 N N . ARG A 1 179 ? 13.180 -7.952 -11.534 1.00 80.56 179 ARG A N 1
ATOM 1409 C CA . ARG A 1 179 ? 14.193 -7.293 -12.374 1.00 80.56 179 ARG A CA 1
ATOM 1410 C C . ARG A 1 179 ? 14.820 -8.271 -13.369 1.00 80.56 179 ARG A C 1
ATOM 1412 O O . ARG A 1 179 ? 14.997 -7.900 -14.523 1.00 80.56 179 ARG A O 1
ATOM 1419 N N . GLY A 1 180 ? 15.106 -9.503 -12.944 1.00 80.69 180 GLY A N 1
ATOM 1420 C CA . GLY A 1 180 ? 15.606 -10.563 -13.824 1.00 80.69 180 GLY A CA 1
ATOM 1421 C C . GLY A 1 180 ? 14.620 -10.907 -14.944 1.00 80.69 180 GLY A C 1
ATOM 1422 O O . GLY A 1 180 ? 14.996 -10.887 -16.113 1.00 80.69 180 GLY A O 1
ATOM 1423 N N . ILE A 1 181 ? 13.346 -11.118 -14.601 1.00 78.19 181 ILE A N 1
ATOM 1424 C CA . ILE A 1 181 ? 12.261 -11.380 -15.562 1.00 78.19 181 ILE A CA 1
ATOM 1425 C C . ILE A 1 181 ? 12.137 -10.237 -16.577 1.00 78.19 181 ILE A C 1
ATOM 1427 O O . ILE A 1 181 ? 12.088 -10.473 -17.783 1.00 78.19 181 ILE A O 1
ATOM 1431 N N . MET A 1 182 ? 12.124 -8.989 -16.106 1.00 74.50 182 MET A N 1
ATOM 1432 C CA . MET A 1 182 ? 11.998 -7.811 -16.970 1.00 74.50 182 MET A CA 1
ATOM 1433 C C . MET A 1 182 ? 13.212 -7.618 -17.881 1.00 74.50 182 MET A C 1
ATOM 1435 O O . MET A 1 182 ? 13.051 -7.220 -19.035 1.00 74.50 182 MET A O 1
ATOM 1439 N N . GLN A 1 183 ? 14.417 -7.914 -17.391 1.00 82.81 183 GLN A N 1
ATOM 1440 C CA . GLN A 1 183 ? 15.632 -7.872 -18.198 1.00 82.81 183 GLN A CA 1
ATOM 1441 C C . GLN A 1 183 ? 15.598 -8.940 -19.299 1.00 82.81 183 GLN A C 1
ATOM 1443 O O . GLN A 1 183 ? 15.834 -8.607 -20.459 1.00 82.81 183 GLN A O 1
ATOM 1448 N N . GLN A 1 184 ? 15.213 -10.176 -18.969 1.00 82.00 184 GLN A N 1
ATOM 1449 C CA . GLN A 1 184 ? 15.062 -11.247 -19.954 1.00 82.00 184 GLN A CA 1
ATOM 1450 C C . GLN A 1 184 ? 14.007 -10.894 -21.009 1.00 82.00 184 GLN A C 1
ATOM 1452 O O . GLN A 1 184 ? 14.277 -10.961 -22.206 1.00 82.00 184 GLN A O 1
ATOM 1457 N N . ALA A 1 185 ? 12.829 -10.430 -20.576 1.00 75.94 185 ALA A N 1
ATOM 1458 C CA . ALA A 1 185 ? 11.771 -10.003 -21.486 1.00 75.94 185 ALA A CA 1
ATOM 1459 C C . ALA A 1 185 ? 12.260 -8.887 -22.423 1.00 75.94 185 ALA A C 1
ATOM 1461 O O . ALA A 1 185 ? 12.013 -8.932 -23.627 1.00 75.94 185 ALA A O 1
ATOM 1462 N N . ARG A 1 186 ? 13.001 -7.901 -21.896 1.00 75.38 186 ARG A N 1
ATOM 1463 C CA . ARG A 1 186 ? 13.598 -6.823 -22.697 1.00 75.38 186 ARG A CA 1
ATOM 1464 C C . ARG A 1 186 ? 14.552 -7.363 -23.761 1.00 75.38 186 ARG A C 1
ATOM 1466 O O . ARG A 1 186 ? 14.504 -6.889 -24.895 1.00 75.38 186 ARG A O 1
ATOM 1473 N N . GLU A 1 187 ? 15.416 -8.309 -23.411 1.00 83.44 187 GLU A N 1
ATOM 1474 C CA . GLU A 1 187 ? 16.361 -8.926 -24.347 1.00 83.44 187 GLU A CA 1
ATOM 1475 C C . GLU A 1 187 ? 15.646 -9.719 -25.445 1.00 83.44 187 GLU A C 1
ATOM 1477 O O . GLU A 1 187 ? 15.991 -9.575 -26.622 1.00 83.44 187 GLU A O 1
ATOM 1482 N N . ASP A 1 188 ? 14.609 -10.478 -25.086 1.00 77.25 188 ASP A N 1
ATOM 1483 C CA . ASP A 1 188 ? 13.776 -11.225 -26.032 1.00 77.25 188 ASP A CA 1
ATOM 1484 C C . ASP A 1 188 ? 13.071 -10.278 -27.012 1.00 77.25 188 ASP A C 1
ATOM 1486 O O . ASP A 1 188 ? 13.138 -10.466 -28.226 1.00 77.25 188 ASP A O 1
ATOM 1490 N N . ILE A 1 189 ? 12.490 -9.185 -26.508 1.00 76.50 189 ILE A N 1
ATOM 1491 C CA . ILE A 1 189 ? 11.844 -8.161 -27.339 1.00 76.50 189 ILE A CA 1
ATOM 1492 C C . ILE A 1 189 ? 12.855 -7.473 -28.257 1.00 76.50 189 ILE A C 1
ATOM 1494 O O . ILE A 1 189 ? 12.575 -7.252 -29.432 1.00 76.50 189 ILE A O 1
ATOM 1498 N N . GLN A 1 190 ? 14.043 -7.124 -27.759 1.00 78.12 190 GLN A N 1
ATOM 1499 C CA . GLN A 1 190 ? 15.084 -6.516 -28.589 1.00 78.12 190 GLN A CA 1
ATOM 1500 C C . GLN A 1 190 ? 15.587 -7.461 -29.681 1.00 78.12 190 GLN A C 1
ATOM 1502 O O . GLN A 1 190 ? 15.948 -6.994 -30.763 1.00 78.12 190 GLN A O 1
ATOM 1507 N N . ARG A 1 191 ? 15.655 -8.764 -29.397 1.00 81.38 191 ARG A N 1
ATOM 1508 C CA . ARG A 1 191 ? 16.004 -9.797 -30.376 1.00 81.38 191 ARG A CA 1
ATOM 1509 C C . ARG A 1 191 ? 14.921 -9.905 -31.443 1.00 81.38 191 ARG A C 1
ATOM 1511 O O . ARG A 1 191 ? 15.241 -9.889 -32.626 1.00 81.38 191 ARG A O 1
ATOM 1518 N N . GLU A 1 192 ? 13.660 -9.918 -31.031 1.00 74.94 192 GLU A N 1
ATOM 1519 C CA . GLU A 1 192 ? 12.511 -9.976 -31.933 1.00 74.94 192 GLU A CA 1
ATOM 1520 C C . GLU A 1 192 ? 12.421 -8.730 -32.828 1.00 74.94 192 GLU A C 1
ATOM 1522 O O . GLU A 1 192 ? 12.250 -8.844 -34.038 1.00 74.94 192 GLU A O 1
ATOM 1527 N N . ILE A 1 193 ? 12.634 -7.531 -32.275 1.00 74.56 193 ILE A N 1
ATOM 1528 C CA . ILE A 1 193 ? 12.686 -6.282 -33.053 1.00 74.56 193 ILE A CA 1
ATOM 1529 C C . ILE A 1 193 ? 13.828 -6.317 -34.077 1.00 74.56 193 ILE A C 1
ATOM 1531 O O . ILE A 1 193 ? 13.626 -5.914 -35.220 1.00 74.56 193 ILE A O 1
ATOM 1535 N N . ARG A 1 194 ? 15.018 -6.804 -33.694 1.00 75.62 194 ARG A N 1
ATOM 1536 C CA . ARG A 1 194 ? 16.177 -6.907 -34.600 1.00 75.62 194 ARG A CA 1
ATOM 1537 C C . ARG A 1 194 ? 15.983 -7.937 -35.714 1.00 75.62 194 ARG A C 1
ATOM 1539 O O . ARG A 1 194 ? 16.522 -7.747 -36.798 1.00 75.62 194 ARG A O 1
ATOM 1546 N N . ASN A 1 195 ? 15.214 -8.992 -35.457 1.00 73.81 195 ASN A N 1
ATOM 1547 C CA . ASN A 1 195 ? 14.995 -10.094 -36.394 1.00 73.81 195 ASN A CA 1
ATOM 1548 C C . ASN A 1 195 ? 13.718 -9.938 -37.242 1.00 73.81 195 ASN A C 1
ATOM 1550 O O . ASN A 1 195 ? 13.426 -10.798 -38.075 1.00 73.81 195 ASN A O 1
ATOM 1554 N N . ARG A 1 196 ? 12.945 -8.859 -37.058 1.00 63.81 196 ARG A N 1
ATOM 1555 C CA . ARG A 1 196 ? 11.693 -8.631 -37.793 1.00 63.81 196 ARG A CA 1
ATOM 1556 C C . ARG A 1 196 ? 11.918 -7.999 -39.167 1.00 63.81 196 ARG A C 1
ATOM 1558 O O . ARG A 1 196 ? 12.519 -6.936 -39.293 1.00 63.81 196 ARG A O 1
ATOM 1565 N N . ALA A 1 197 ? 11.319 -8.610 -40.192 1.00 54.84 197 ALA A N 1
ATOM 1566 C CA . ALA A 1 197 ? 11.089 -7.971 -41.487 1.00 54.84 197 ALA A CA 1
ATOM 1567 C C . ALA A 1 197 ? 9.982 -6.894 -41.372 1.00 54.84 197 ALA A C 1
ATOM 1569 O O . ALA A 1 197 ? 9.055 -7.062 -40.569 1.00 54.84 197 ALA A O 1
ATOM 1570 N N . PRO A 1 198 ? 10.027 -5.804 -42.162 1.00 48.69 198 PRO A N 1
ATOM 1571 C CA . PRO A 1 198 ? 9.024 -4.745 -42.084 1.00 48.69 198 PRO A CA 1
ATOM 1572 C C . PRO A 1 198 ? 7.625 -5.288 -42.429 1.00 48.69 198 PRO A C 1
ATOM 1574 O O . PRO A 1 198 ? 7.442 -5.882 -43.489 1.00 48.69 198 PRO A O 1
ATOM 1577 N N . GLY A 1 199 ? 6.634 -5.067 -41.552 1.00 56.78 199 GLY A N 1
ATOM 1578 C CA . GLY A 1 199 ? 5.209 -5.231 -41.887 1.00 56.78 199 GLY A CA 1
ATOM 1579 C C . GLY A 1 199 ? 4.391 -6.313 -41.162 1.00 56.78 199 GLY A C 1
ATOM 1580 O O . GLY A 1 199 ? 3.245 -6.517 -41.553 1.00 56.78 199 GLY A O 1
ATOM 1581 N N . LYS A 1 200 ? 4.890 -6.995 -40.117 1.00 51.47 200 LYS A N 1
ATOM 1582 C CA . LYS A 1 200 ? 4.082 -7.979 -39.353 1.00 51.47 200 LYS A CA 1
ATOM 1583 C C . LYS A 1 200 ? 3.763 -7.556 -37.910 1.00 51.47 200 LYS A C 1
ATOM 1585 O O . LYS A 1 200 ? 4.669 -7.255 -37.144 1.00 51.47 200 LYS A O 1
ATOM 1590 N N . GLU A 1 201 ? 2.459 -7.591 -37.613 1.00 59.84 201 GLU A N 1
ATOM 1591 C CA . GLU A 1 201 ? 1.703 -7.640 -36.343 1.00 59.84 201 GLU A CA 1
ATOM 1592 C C . GLU A 1 201 ? 2.168 -6.904 -35.067 1.00 59.84 201 GLU A C 1
ATOM 1594 O O . GLU A 1 201 ? 3.337 -6.819 -34.695 1.00 59.84 201 GLU A O 1
ATOM 1599 N N . ASP A 1 202 ? 1.143 -6.424 -34.359 1.00 66.50 202 ASP A N 1
ATOM 1600 C CA . ASP A 1 202 ? 1.119 -5.515 -33.214 1.00 66.50 202 ASP A CA 1
ATOM 1601 C C . ASP A 1 202 ? 2.047 -5.931 -32.051 1.00 66.50 202 ASP A C 1
ATOM 1603 O O . ASP A 1 202 ? 1.810 -6.923 -31.354 1.00 66.50 202 ASP A O 1
ATOM 1607 N N . LEU A 1 203 ? 3.098 -5.133 -31.816 1.00 60.62 203 LEU A N 1
ATOM 1608 C CA . LEU A 1 203 ? 4.130 -5.325 -30.779 1.00 60.62 203 LEU A CA 1
ATOM 1609 C C . LEU A 1 203 ? 3.546 -5.598 -29.385 1.00 60.62 203 LEU A C 1
ATOM 1611 O O . LEU A 1 203 ? 4.156 -6.303 -28.582 1.00 60.62 203 LEU A O 1
ATOM 1615 N N . ARG A 1 204 ? 2.348 -5.077 -29.097 1.00 57.97 204 ARG A N 1
ATOM 1616 C CA . ARG A 1 204 ? 1.660 -5.284 -27.818 1.00 57.97 204 ARG A CA 1
ATOM 1617 C C . ARG A 1 204 ? 1.292 -6.746 -27.555 1.00 57.97 204 ARG A C 1
ATOM 1619 O O . ARG A 1 204 ? 1.428 -7.191 -26.419 1.00 57.97 204 ARG A O 1
ATOM 1626 N N . LYS A 1 205 ? 0.854 -7.505 -28.568 1.00 64.44 205 LYS A N 1
ATOM 1627 C CA . LYS A 1 205 ? 0.443 -8.912 -28.383 1.00 64.44 205 LYS A CA 1
ATOM 1628 C C . LYS A 1 205 ? 1.627 -9.819 -28.052 1.00 64.44 205 LYS A C 1
ATOM 1630 O O . LYS A 1 205 ? 1.509 -10.660 -27.161 1.00 64.44 205 LYS A O 1
ATOM 1635 N N . GLU A 1 206 ? 2.760 -9.615 -28.719 1.00 61.75 206 GLU A N 1
ATOM 1636 C CA . GLU A 1 206 ? 3.993 -10.370 -28.460 1.00 61.75 206 GLU A CA 1
ATOM 1637 C C . GLU A 1 206 ? 4.613 -9.987 -27.109 1.00 61.75 206 GLU A C 1
ATOM 1639 O O . GLU A 1 206 ? 4.981 -10.861 -26.326 1.00 61.75 206 GLU A O 1
ATOM 1644 N N . PHE A 1 207 ? 4.607 -8.699 -26.748 1.00 60.62 207 PHE A N 1
ATOM 1645 C CA . PHE A 1 207 ? 5.048 -8.237 -25.425 1.00 60.62 207 PHE A CA 1
ATOM 1646 C C . PHE A 1 207 ? 4.271 -8.929 -24.291 1.00 60.62 207 PHE A C 1
ATOM 1648 O O . PHE A 1 207 ? 4.856 -9.464 -23.348 1.00 60.62 207 PHE A O 1
ATOM 1655 N N . SER A 1 208 ? 2.941 -9.009 -24.416 1.00 59.81 208 SER A N 1
ATOM 1656 C CA . SER A 1 208 ? 2.092 -9.733 -23.462 1.00 59.81 208 SER A CA 1
ATOM 1657 C C . SER A 1 208 ? 2.295 -11.253 -23.473 1.00 59.81 208 SER A C 1
ATOM 1659 O O . SER A 1 208 ? 1.899 -11.916 -22.515 1.00 59.81 208 SER A O 1
ATOM 1661 N N . LYS A 1 209 ? 2.847 -11.840 -24.540 1.00 70.25 209 LYS A N 1
ATOM 1662 C CA . LYS A 1 209 ? 3.157 -13.276 -24.618 1.00 70.25 209 LYS A CA 1
ATOM 1663 C C . LYS A 1 209 ? 4.464 -13.594 -23.890 1.00 70.25 209 LYS A C 1
ATOM 1665 O O . LYS A 1 209 ? 4.486 -14.541 -23.111 1.00 70.25 209 LYS A O 1
ATOM 1670 N N . HIS A 1 210 ? 5.499 -12.773 -24.073 1.00 61.62 210 HIS A N 1
ATOM 1671 C CA . HIS A 1 210 ? 6.790 -12.950 -23.400 1.00 61.62 210 HIS A CA 1
ATOM 1672 C C . HIS A 1 210 ? 6.696 -12.757 -21.885 1.00 61.62 210 HIS A C 1
ATOM 1674 O O . HIS A 1 210 ? 7.190 -13.601 -21.143 1.00 61.62 210 HIS A O 1
ATOM 1680 N N . ILE A 1 211 ? 5.980 -11.728 -21.414 1.00 60.59 211 ILE A N 1
ATOM 1681 C CA . ILE A 1 211 ? 5.764 -11.534 -19.969 1.00 60.59 211 ILE A CA 1
ATOM 1682 C C . ILE A 1 211 ? 5.023 -12.731 -19.362 1.00 60.59 211 ILE A C 1
ATOM 1684 O O . ILE A 1 211 ? 5.487 -13.301 -18.382 1.00 60.59 211 ILE A O 1
ATOM 1688 N N . ARG A 1 212 ? 3.939 -13.197 -19.998 1.00 63.19 212 ARG A N 1
ATOM 1689 C CA . ARG A 1 212 ? 3.188 -14.373 -19.521 1.00 63.19 212 ARG A CA 1
ATOM 1690 C C . ARG A 1 212 ? 3.992 -15.670 -19.544 1.00 63.19 212 ARG A C 1
ATOM 1692 O O . ARG A 1 212 ? 3.641 -16.593 -18.817 1.00 63.19 212 ARG A O 1
ATOM 1699 N N . HIS A 1 213 ? 5.001 -15.785 -20.406 1.00 56.56 213 HIS A N 1
ATOM 1700 C CA . HIS A 1 213 ? 5.853 -16.968 -20.432 1.00 56.56 213 HIS A CA 1
ATOM 1701 C C . HIS A 1 213 ? 6.909 -16.933 -19.325 1.00 56.56 213 HIS A C 1
ATOM 1703 O O . HIS A 1 213 ? 7.187 -17.979 -18.753 1.00 56.56 213 HIS A O 1
ATOM 1709 N N . ALA A 1 214 ? 7.438 -15.749 -19.009 1.00 50.00 214 ALA A N 1
ATOM 1710 C CA . ALA A 1 214 ? 8.427 -15.545 -17.953 1.00 50.00 214 ALA A CA 1
ATOM 1711 C C . ALA A 1 214 ? 7.825 -15.517 -16.531 1.00 50.00 214 ALA A C 1
ATOM 1713 O O . ALA A 1 214 ? 8.558 -15.613 -15.553 1.00 50.00 214 ALA A O 1
ATOM 1714 N N . GLU A 1 215 ? 6.501 -15.375 -16.413 1.00 47.69 215 GLU A N 1
ATOM 1715 C CA . GLU A 1 215 ? 5.747 -15.477 -15.153 1.00 47.69 215 GLU A CA 1
ATOM 1716 C C . GLU A 1 215 ? 5.352 -16.922 -14.767 1.00 47.69 215 GLU A C 1
ATOM 1718 O O . GLU A 1 215 ? 4.777 -17.111 -13.694 1.00 47.69 215 GLU A O 1
ATOM 1723 N N . ARG A 1 216 ? 5.618 -17.925 -15.622 1.00 47.28 216 ARG A N 1
ATOM 1724 C CA . ARG A 1 216 ? 5.401 -19.359 -15.335 1.00 47.28 216 ARG A CA 1
ATOM 1725 C C . ARG A 1 216 ? 6.652 -20.001 -14.758 1.00 47.28 216 ARG A C 1
ATOM 1727 O O . ARG A 1 216 ? 6.477 -20.869 -13.879 1.00 47.28 216 ARG A O 1
#

pLDDT: mean 76.61, std 21.68, range [23.66, 97.19]